Protein AF-A0AAN4YII8-F1 (afdb_monomer_lite)

pLDDT: mean 77.04, std 27.01, range [21.53, 98.56]

Foldseek 3Di:
DDDDDPPVVVVCVVVVVVPPPDDDDDDDDDDDDDDDDDDDDDDDDDDDDDDDPPCVVVVVLVVVVCVVPVVLPDPPDDPDPDVLLVQLLVCLLVLAARPDDDADPVRHDDDDDQLCVLLVPPDDQLCVVFPAVALCLQCVAVQHWDPVLSSLQSSLLSLLVSCLVCVPPDDDPVSSVSLSSSLSVSSNVLSVQDEPPDDLVSTGDDDDDDPVSSLLSNLLVNLLSLLSSLCSCVPSVPHPPCLVVLVVSLVVSLVSVVVPDDDDDPSSLLSVLLSLLSSLLSCSVPVVSNLVSLQSNLVSCVSVVPDDPVSNVSSNSSGRDNCSNRVVSSVVSVVSSVVVPPPDD

Secondary structure (DSSP, 8-state):
-PPPPTTHHHHHHHHHHHTTS--------------------------S----THHHHHHHHHHHHHHHHGGGSS-SS-S---HHHHHHHHHHHHT---SS--B-TTSPBP----HHHHTT--SPPHHHHSSS-GGGGGGTSSSPBPHHHHHHHHHHHHHHHHHHHHTTS---HHHHHHHHHHHHHHHHHHHHS--TTS-HHHHB------HHHHHHHHHHHHHHHHHHHHHIIIIIS--TTTHHHHHHHHHHHHHHHHH--SPPPHHHHHHHHHHHHHHHHHTTT-HHHHHHHHHHHHHHHHHHT--SHHHHHHHHHHSS--HHHHHHHHHHHHHHHHH--S---

Radius of gyration: 21.91 Å; chains: 1; bounding box: 68×63×55 Å

Organism: Aspergillus oryzae (NCBI:txid5062)

Structure (mmCIF, N/CA/C/O backbone):
data_AF-A0AAN4YII8-F1
#
_entry.id   AF-A0AAN4YII8-F1
#
loop_
_atom_site.group_PDB
_atom_site.id
_atom_site.type_symbol
_atom_site.label_atom_id
_atom_site.label_alt_id
_atom_site.label_comp_id
_atom_site.label_asym_id
_atom_site.label_entity_id
_atom_site.label_seq_id
_atom_site.pdbx_PDB_ins_code
_atom_site.Cartn_x
_atom_site.Cartn_y
_atom_site.Cartn_z
_atom_site.occupancy
_atom_site.B_iso_or_equiv
_atom_site.auth_seq_id
_atom_site.auth_comp_id
_atom_site.auth_asym_id
_atom_site.auth_atom_id
_atom_site.pdbx_PDB_model_num
ATOM 1 N N . MET A 1 1 ? -41.926 14.943 -10.756 1.00 35.19 1 MET A N 1
ATOM 2 C CA . MET A 1 1 ? -40.595 15.571 -10.628 1.00 35.19 1 MET A CA 1
ATOM 3 C C . MET A 1 1 ? -39.746 14.608 -9.815 1.00 35.19 1 MET A C 1
ATOM 5 O O . MET A 1 1 ? -39.795 14.657 -8.597 1.00 35.19 1 MET A O 1
ATOM 9 N N . ASN A 1 2 ? -39.103 13.649 -10.487 1.00 30.28 2 ASN A N 1
ATOM 10 C CA . ASN A 1 2 ? -38.237 12.663 -9.838 1.00 30.28 2 ASN A CA 1
ATOM 11 C C . ASN A 1 2 ? -36.825 13.238 -9.760 1.00 30.28 2 ASN A C 1
ATOM 13 O O . ASN A 1 2 ? -36.286 13.675 -10.775 1.00 30.28 2 ASN A O 1
ATOM 17 N N . GLY A 1 3 ? -36.276 13.275 -8.547 1.00 32.31 3 GLY A N 1
ATOM 18 C CA . GLY A 1 3 ? -34.890 13.636 -8.290 1.00 32.31 3 GLY A CA 1
ATOM 19 C C . GLY A 1 3 ? -33.983 12.445 -8.571 1.00 32.31 3 GLY A C 1
ATOM 20 O O . GLY A 1 3 ? -34.155 11.389 -7.967 1.00 32.31 3 GLY A O 1
ATOM 21 N N . ASN A 1 4 ? -33.030 12.635 -9.480 1.00 32.56 4 ASN A N 1
ATOM 22 C CA . ASN A 1 4 ? -31.910 11.722 -9.662 1.00 32.56 4 ASN A CA 1
ATOM 23 C C . ASN A 1 4 ? -30.895 11.953 -8.538 1.00 32.56 4 ASN A C 1
ATOM 25 O O . ASN A 1 4 ? -30.533 13.091 -8.231 1.00 32.56 4 ASN A O 1
ATOM 29 N N . ASN A 1 5 ? -30.470 10.856 -7.919 1.00 36.25 5 ASN A N 1
ATOM 30 C CA . ASN A 1 5 ? -29.489 10.815 -6.849 1.00 36.25 5 ASN A CA 1
ATOM 31 C C . ASN A 1 5 ? -28.084 10.729 -7.487 1.00 36.25 5 ASN A C 1
ATOM 33 O O . ASN A 1 5 ? -27.830 9.785 -8.229 1.00 36.25 5 ASN A O 1
ATOM 37 N N . PRO A 1 6 ? -27.148 11.661 -7.226 1.00 38.16 6 PRO A N 1
ATOM 38 C CA . PRO A 1 6 ? -25.834 11.705 -7.890 1.00 38.16 6 PRO A CA 1
ATOM 39 C C . PRO A 1 6 ? -24.864 10.573 -7.482 1.00 38.16 6 PRO A C 1
ATOM 41 O O . PRO A 1 6 ? -23.683 10.619 -7.823 1.00 38.16 6 PRO A O 1
ATOM 44 N N . HIS A 1 7 ? -25.339 9.578 -6.727 1.00 38.44 7 HIS A N 1
ATOM 45 C CA . HIS A 1 7 ? -24.580 8.388 -6.341 1.00 38.44 7 HIS A CA 1
ATOM 46 C C . HIS A 1 7 ? -24.650 7.256 -7.380 1.00 38.44 7 HIS A C 1
ATOM 48 O O . HIS A 1 7 ? -23.711 6.464 -7.442 1.00 38.44 7 HIS A O 1
ATOM 54 N N . ASP A 1 8 ? -25.689 7.215 -8.220 1.00 34.44 8 ASP A N 1
ATOM 55 C CA . ASP A 1 8 ? -25.885 6.124 -9.186 1.00 34.44 8 ASP A CA 1
ATOM 56 C C . ASP A 1 8 ? -25.049 6.322 -10.469 1.00 34.44 8 ASP A C 1
ATOM 58 O O . ASP A 1 8 ? -24.499 5.364 -11.011 1.00 34.44 8 ASP A O 1
ATOM 62 N N . ASP A 1 9 ? -24.798 7.575 -10.870 1.00 35.19 9 ASP A N 1
ATOM 63 C CA . ASP A 1 9 ? -24.050 7.900 -12.098 1.00 35.19 9 ASP A CA 1
ATOM 64 C C . ASP A 1 9 ? -22.556 7.495 -12.046 1.00 35.19 9 ASP A C 1
ATOM 66 O O . ASP A 1 9 ? -21.932 7.271 -13.081 1.00 35.19 9 ASP A O 1
ATOM 70 N N . ILE A 1 10 ? -21.953 7.373 -10.853 1.00 39.72 10 ILE A N 1
ATOM 71 C CA . ILE A 1 10 ? -20.532 6.981 -10.701 1.00 39.72 10 ILE A CA 1
ATOM 72 C C . ILE A 1 10 ? -20.362 5.456 -10.773 1.00 39.72 10 ILE A C 1
ATOM 74 O O . ILE A 1 10 ? -19.338 4.968 -11.257 1.00 39.72 10 ILE A O 1
ATOM 78 N N . ILE A 1 11 ? -21.354 4.698 -10.297 1.00 35.81 11 ILE A N 1
ATOM 79 C CA . ILE A 1 11 ? -21.331 3.232 -10.337 1.00 35.81 11 ILE A CA 1
ATOM 80 C C . ILE A 1 11 ? -21.560 2.750 -11.776 1.00 35.81 11 ILE A C 1
ATOM 82 O O . ILE A 1 11 ? -20.854 1.848 -12.235 1.00 35.81 11 ILE A O 1
ATOM 86 N N . ASP A 1 12 ? -22.447 3.408 -12.526 1.00 32.66 12 ASP A N 1
ATOM 87 C CA . ASP A 1 12 ? -22.745 3.039 -13.912 1.00 32.66 12 ASP A CA 1
ATOM 88 C C . ASP A 1 12 ? -21.572 3.297 -14.876 1.00 32.66 12 ASP A C 1
ATOM 90 O O . ASP A 1 12 ? -21.288 2.449 -15.727 1.00 32.66 12 ASP A O 1
ATOM 94 N N . ASP A 1 13 ? -20.797 4.371 -14.694 1.00 32.69 13 ASP A N 1
ATOM 95 C CA . ASP A 1 13 ? -19.596 4.629 -15.510 1.00 32.69 13 ASP A CA 1
ATOM 96 C C . ASP A 1 13 ? -18.474 3.595 -15.267 1.00 32.69 13 ASP A C 1
ATOM 98 O O . ASP A 1 13 ? -17.727 3.232 -16.185 1.00 32.69 13 ASP A O 1
ATOM 102 N N . ILE A 1 14 ? -18.371 3.051 -14.047 1.00 34.09 14 ILE A N 1
ATOM 103 C CA . ILE A 1 14 ? -17.404 1.993 -13.710 1.00 34.09 14 ILE A CA 1
ATOM 104 C C . ILE A 1 14 ? -17.876 0.633 -14.261 1.00 34.09 14 ILE A C 1
ATOM 106 O O . ILE A 1 14 ? -17.072 -0.114 -14.836 1.00 34.09 14 ILE A O 1
ATOM 110 N N . LEU A 1 15 ? -19.175 0.325 -14.175 1.00 31.73 15 LEU A N 1
ATOM 111 C CA . LEU A 1 15 ? -19.756 -0.938 -14.650 1.00 31.73 15 LEU A CA 1
ATOM 112 C C . LEU A 1 15 ? -19.835 -1.033 -16.185 1.00 31.73 15 LEU A C 1
ATOM 114 O O . LEU A 1 15 ? -19.578 -2.103 -16.749 1.00 31.73 15 LEU A O 1
ATOM 118 N N . LEU A 1 16 ? -20.093 0.075 -16.888 1.00 30.09 16 LEU A N 1
ATOM 119 C CA . LEU A 1 16 ? -20.157 0.111 -18.357 1.00 30.09 16 LEU A CA 1
ATOM 120 C C . LEU A 1 16 ? -18.797 -0.137 -19.030 1.00 30.09 16 LEU A C 1
ATOM 122 O O . LEU A 1 16 ? -18.746 -0.642 -20.153 1.00 30.09 16 LEU A O 1
ATOM 126 N N . SER A 1 17 ? -17.687 0.131 -18.337 1.00 31.05 17 SER A N 1
ATOM 127 C CA . SER A 1 17 ? -16.339 -0.192 -18.829 1.00 31.05 17 SER A CA 1
ATOM 128 C C . SER A 1 17 ? -15.998 -1.693 -18.747 1.00 31.05 17 SER A C 1
ATOM 130 O O . SER A 1 17 ? -15.167 -2.188 -19.516 1.00 31.05 17 SER A O 1
ATOM 132 N N . SER A 1 18 ? -16.681 -2.437 -17.868 1.00 29.05 18 SER A N 1
ATOM 133 C CA . SER A 1 18 ? -16.381 -3.842 -17.549 1.00 29.05 18 SER A CA 1
ATOM 134 C C . SER A 1 18 ? -17.144 -4.854 -18.416 1.00 29.05 18 SER A C 1
ATOM 136 O O . SER A 1 18 ? -16.697 -5.987 -18.593 1.00 29.05 18 SER A O 1
ATOM 138 N N . SER A 1 19 ? -18.263 -4.461 -19.030 1.00 25.84 19 SER A N 1
ATOM 139 C CA . SER A 1 19 ? -19.155 -5.365 -19.779 1.00 25.84 19 SER A CA 1
ATOM 140 C C . SER A 1 19 ? -18.665 -5.760 -21.184 1.00 25.84 19 SER A C 1
ATOM 142 O O . SER A 1 19 ? -19.270 -6.612 -21.833 1.00 25.84 19 SER A O 1
ATOM 144 N N . ARG A 1 20 ? -17.542 -5.206 -21.665 1.00 26.52 20 ARG A N 1
ATOM 145 C CA . ARG A 1 20 ? -17.032 -5.435 -23.035 1.00 26.52 20 ARG A CA 1
ATOM 146 C C . ARG A 1 20 ? -16.117 -6.653 -23.225 1.00 26.52 20 ARG A C 1
ATOM 148 O O . ARG A 1 20 ? -15.667 -6.876 -24.345 1.00 26.52 20 ARG A O 1
ATOM 155 N N . TRP A 1 21 ? -15.840 -7.435 -22.178 1.00 27.48 21 TRP A N 1
ATOM 156 C CA . TRP A 1 21 ? -14.759 -8.440 -22.196 1.00 27.48 21 TRP A CA 1
ATOM 157 C C . TRP A 1 21 ? -15.180 -9.904 -22.027 1.00 27.48 21 TRP A C 1
ATOM 159 O O . TRP A 1 21 ? -14.315 -10.776 -22.015 1.00 27.48 21 TRP A O 1
ATOM 169 N N . ASN A 1 22 ? -16.477 -10.213 -21.967 1.00 24.81 22 ASN A N 1
ATOM 170 C CA . ASN A 1 22 ? -16.935 -11.592 -21.795 1.00 24.81 22 ASN A CA 1
ATOM 171 C C . ASN A 1 22 ? -17.522 -12.159 -23.082 1.00 24.81 22 ASN A C 1
ATOM 173 O O . ASN A 1 22 ? -18.726 -12.108 -23.320 1.00 24.81 22 ASN A O 1
ATOM 177 N N . SER A 1 23 ? -16.663 -12.763 -23.898 1.00 21.89 23 SER A N 1
ATOM 178 C CA . SER A 1 23 ? -17.076 -13.859 -24.769 1.00 21.89 23 SER A CA 1
ATOM 179 C C . SER A 1 23 ? -15.911 -14.800 -25.051 1.00 21.89 23 SER A C 1
ATOM 181 O O . SER A 1 23 ? -14.825 -14.383 -25.452 1.00 21.89 23 SER A O 1
ATOM 183 N N . THR A 1 24 ? -16.241 -16.087 -24.956 1.00 22.66 24 THR A N 1
ATOM 184 C CA . THR A 1 24 ? -15.592 -17.285 -25.513 1.00 22.66 24 THR A CA 1
ATOM 185 C C . THR A 1 24 ? -14.624 -18.116 -24.654 1.00 22.66 24 THR A C 1
ATOM 187 O O . THR A 1 24 ? -13.494 -17.736 -24.374 1.00 22.66 24 THR A O 1
ATOM 190 N N . ALA A 1 25 ? -15.098 -19.354 -24.456 1.00 23.41 25 ALA A N 1
ATOM 191 C CA . ALA A 1 25 ? -14.395 -20.638 -24.510 1.00 23.41 25 ALA A CA 1
ATOM 192 C C . ALA A 1 25 ? -13.851 -21.242 -23.205 1.00 23.41 25 ALA A C 1
ATOM 194 O O . ALA A 1 25 ? -12.726 -21.010 -22.773 1.00 23.41 25 ALA A O 1
ATOM 195 N N . ALA A 1 26 ? -14.673 -22.152 -22.679 1.00 22.20 26 ALA A N 1
ATOM 196 C CA . ALA A 1 26 ? -14.289 -23.286 -21.858 1.00 22.20 26 ALA A CA 1
ATOM 197 C C . ALA A 1 26 ? -13.528 -24.336 -22.686 1.00 22.20 26 ALA A C 1
ATOM 199 O O . ALA A 1 26 ? -13.983 -24.683 -23.773 1.00 22.20 26 ALA A O 1
ATOM 200 N N . VAL A 1 27 ? -12.448 -24.897 -22.132 1.00 22.84 27 VAL A N 1
ATOM 201 C CA . VAL A 1 27 ? -11.976 -26.262 -22.427 1.00 22.84 27 VAL A CA 1
ATOM 202 C C . VAL A 1 27 ? -11.352 -26.842 -21.155 1.00 22.84 27 VAL A C 1
ATOM 204 O O . VAL A 1 27 ? -10.446 -26.264 -20.560 1.00 22.84 27 VAL A O 1
ATOM 207 N N . SER A 1 28 ? -11.877 -27.987 -20.743 1.00 22.66 28 SER A N 1
ATOM 208 C CA . SER A 1 28 ? -11.446 -28.859 -19.654 1.00 22.66 28 SER A CA 1
ATOM 209 C C . SER A 1 28 ? -10.313 -29.787 -20.103 1.00 22.66 28 SER A C 1
ATOM 211 O O . SER A 1 28 ? -10.369 -30.299 -21.215 1.00 22.66 28 SER A O 1
ATOM 213 N N . PHE A 1 29 ? -9.334 -30.081 -19.235 1.00 21.53 29 PHE A N 1
ATOM 214 C CA . PHE A 1 29 ? -8.513 -31.293 -19.362 1.00 21.53 29 PHE A CA 1
ATOM 215 C C . PHE A 1 29 ? -8.034 -31.827 -18.005 1.00 21.53 29 PHE A C 1
ATOM 217 O O . PHE A 1 29 ? -7.698 -31.076 -17.093 1.00 21.53 29 PHE A O 1
ATOM 224 N N . ASN A 1 30 ? -8.079 -33.156 -17.914 1.00 22.27 30 ASN A N 1
ATOM 225 C CA . ASN A 1 30 ? -7.980 -33.988 -16.722 1.00 22.27 30 ASN A CA 1
ATOM 226 C C . ASN A 1 30 ? -6.554 -34.204 -16.192 1.00 22.27 30 ASN A C 1
ATOM 228 O O . ASN A 1 30 ? -5.570 -34.176 -16.927 1.00 22.27 30 ASN A O 1
ATOM 232 N N . LEU A 1 31 ? -6.527 -34.511 -14.894 1.00 23.17 31 LEU A N 1
ATOM 233 C CA . LEU A 1 31 ? -5.422 -34.987 -14.064 1.00 23.17 31 LEU A CA 1
ATOM 234 C C . LEU A 1 31 ? -4.721 -36.250 -14.594 1.00 23.17 31 LEU A C 1
ATOM 236 O O . LEU A 1 31 ? -5.375 -37.194 -15.031 1.00 23.17 31 LEU A O 1
ATOM 240 N N . SER A 1 32 ? -3.414 -36.347 -14.330 1.00 24.61 32 SER A N 1
ATOM 241 C CA . SER A 1 32 ? -2.788 -37.625 -13.972 1.00 24.61 32 SER A CA 1
ATOM 242 C C . SER A 1 32 ? -1.639 -37.432 -12.979 1.00 24.61 32 SER A C 1
ATOM 244 O O . SER A 1 32 ? -0.783 -36.564 -13.131 1.00 24.61 32 SER A O 1
ATOM 246 N N . THR A 1 33 ? -1.683 -38.268 -11.952 1.00 26.56 33 THR A N 1
ATOM 247 C CA . THR A 1 33 ? -0.902 -38.350 -10.715 1.00 26.56 33 THR A CA 1
ATOM 248 C C . THR A 1 33 ? 0.489 -38.969 -10.880 1.00 26.56 33 THR A C 1
ATOM 250 O O . THR A 1 33 ? 0.655 -39.891 -11.672 1.00 26.56 33 THR A O 1
ATOM 253 N N . GLY A 1 34 ? 1.445 -38.578 -10.026 1.00 23.95 34 GLY A N 1
ATOM 254 C CA . GLY A 1 34 ? 2.688 -39.333 -9.811 1.00 23.95 34 GLY A CA 1
ATOM 255 C C . GLY A 1 34 ? 3.629 -38.712 -8.767 1.00 23.95 34 GLY A C 1
ATOM 256 O O . GLY A 1 34 ? 4.314 -37.735 -9.041 1.00 23.95 34 GLY A O 1
ATOM 257 N N . ARG A 1 35 ? 3.678 -39.302 -7.570 1.00 24.34 35 ARG A N 1
ATOM 258 C CA . ARG A 1 35 ? 4.679 -39.145 -6.486 1.00 24.34 35 ARG A CA 1
ATOM 259 C C . ARG A 1 35 ? 4.964 -40.571 -5.962 1.00 24.34 35 ARG A C 1
ATOM 261 O O . ARG A 1 35 ? 4.132 -41.440 -6.225 1.00 24.34 35 ARG A O 1
ATOM 268 N N . PRO A 1 36 ? 5.941 -40.815 -5.065 1.00 40.56 36 PRO A N 1
ATOM 269 C CA . PRO A 1 36 ? 7.204 -40.115 -4.768 1.00 40.56 36 PRO A CA 1
ATOM 270 C C . PRO A 1 36 ? 8.381 -41.109 -4.542 1.00 40.56 36 PRO A C 1
ATOM 272 O O . PRO A 1 36 ? 8.183 -42.320 -4.549 1.00 40.56 36 PRO A O 1
ATOM 275 N N . SER A 1 37 ? 9.581 -40.622 -4.196 1.00 25.48 37 SER A N 1
ATOM 276 C CA . SER A 1 37 ? 10.493 -41.383 -3.316 1.00 25.48 37 SER A CA 1
ATOM 277 C C . SER A 1 37 ? 11.503 -40.493 -2.578 1.00 25.48 37 SER A C 1
ATOM 279 O O . SER A 1 37 ? 12.154 -39.638 -3.174 1.00 25.48 37 SER A O 1
ATOM 281 N N . ASN A 1 38 ? 11.588 -40.735 -1.266 1.00 24.00 38 ASN A N 1
ATOM 282 C CA . ASN A 1 38 ? 12.468 -40.154 -0.247 1.00 24.00 38 ASN A CA 1
ATOM 283 C C . ASN A 1 38 ? 13.938 -40.574 -0.396 1.00 24.00 38 ASN A C 1
ATOM 285 O O . ASN A 1 38 ? 14.180 -41.702 -0.802 1.00 24.00 38 ASN A O 1
ATOM 289 N N . THR A 1 39 ? 14.862 -39.768 0.145 1.00 27.19 39 THR A N 1
ATOM 290 C CA . THR A 1 39 ? 15.903 -40.242 1.088 1.00 27.19 39 THR A CA 1
ATOM 291 C C . THR A 1 39 ? 16.494 -39.082 1.897 1.00 27.19 39 THR A C 1
ATOM 293 O O . THR A 1 39 ? 16.795 -38.019 1.362 1.00 27.19 39 THR A O 1
ATOM 296 N N . SER A 1 40 ? 16.645 -39.333 3.195 1.00 23.00 40 SER A N 1
ATOM 297 C CA . SER A 1 40 ? 17.168 -38.491 4.275 1.00 23.00 40 SER A CA 1
ATOM 298 C C . SER A 1 40 ? 18.675 -38.669 4.497 1.00 23.00 40 SER A C 1
ATOM 300 O O . SER A 1 40 ? 19.164 -39.790 4.386 1.00 23.00 40 SER A O 1
ATOM 302 N N . PHE A 1 41 ? 19.361 -37.621 4.965 1.00 24.45 41 PHE A N 1
ATOM 303 C CA . PHE A 1 41 ? 20.622 -37.724 5.713 1.00 24.45 41 PHE A CA 1
ATOM 304 C C . PHE A 1 41 ? 20.640 -36.708 6.877 1.00 24.45 41 PHE A C 1
ATOM 306 O O . PHE A 1 41 ? 20.447 -35.513 6.667 1.00 24.45 41 PHE A O 1
ATOM 313 N N . HIS A 1 42 ? 20.849 -37.224 8.093 1.00 25.45 42 HIS A N 1
ATOM 314 C CA . HIS A 1 42 ? 21.293 -36.549 9.331 1.00 25.45 42 HIS A CA 1
ATOM 315 C C . HIS A 1 42 ? 22.840 -36.361 9.260 1.00 25.45 42 HIS A C 1
ATOM 317 O O . HIS A 1 42 ? 23.468 -37.096 8.504 1.00 25.45 42 HIS A O 1
ATOM 323 N N . ASN A 1 43 ? 23.576 -35.476 9.955 1.00 24.34 43 ASN A N 1
ATOM 324 C CA . ASN A 1 43 ? 23.425 -34.848 11.274 1.00 24.34 43 ASN A CA 1
ATOM 325 C C . ASN A 1 43 ? 24.442 -33.680 11.474 1.00 24.34 43 ASN A C 1
ATOM 327 O O . ASN A 1 43 ? 25.445 -33.610 10.772 1.00 24.34 43 ASN A O 1
ATOM 331 N N . GLU A 1 44 ? 24.192 -32.872 12.517 1.00 22.91 44 GLU A N 1
ATOM 332 C CA . GLU A 1 44 ? 25.149 -32.166 13.408 1.00 22.91 44 GLU A CA 1
ATOM 333 C C . GLU A 1 44 ? 25.981 -30.944 12.947 1.00 22.91 44 GLU A C 1
ATOM 335 O O . GLU A 1 44 ? 27.085 -31.061 12.427 1.00 22.91 44 GLU A O 1
ATOM 340 N N . ALA A 1 45 ? 25.517 -29.753 13.358 1.00 23.12 45 ALA A N 1
ATOM 341 C CA . ALA A 1 45 ? 26.322 -28.771 14.104 1.00 23.12 45 ALA A CA 1
ATOM 342 C C . ALA A 1 45 ? 25.382 -27.784 14.829 1.00 23.12 45 ALA A C 1
ATOM 344 O O . ALA A 1 45 ? 24.691 -26.987 14.193 1.00 23.12 45 ALA A O 1
ATOM 345 N N . ALA A 1 46 ? 25.335 -27.856 16.160 1.00 23.70 46 ALA A N 1
ATOM 346 C CA . ALA A 1 46 ? 24.558 -26.968 17.019 1.00 23.70 46 ALA A CA 1
ATOM 347 C C . ALA A 1 46 ? 25.474 -26.093 17.889 1.00 23.70 46 ALA A C 1
ATOM 349 O O . ALA A 1 46 ? 26.584 -26.490 18.229 1.00 23.70 46 ALA A O 1
ATOM 350 N N . CYS A 1 47 ? 24.903 -24.962 18.312 1.00 21.59 47 CYS A N 1
ATOM 351 C CA . CYS A 1 47 ? 25.307 -24.095 19.422 1.00 21.59 47 CYS A CA 1
ATOM 352 C C . CYS A 1 47 ? 26.486 -23.139 19.194 1.00 21.59 47 CYS A C 1
ATOM 354 O O . CYS A 1 47 ? 27.638 -23.510 19.371 1.00 21.59 47 CYS A O 1
ATOM 356 N N . LEU A 1 48 ? 26.155 -21.863 18.939 1.00 22.27 48 LEU A N 1
ATOM 357 C CA . LEU A 1 48 ? 26.490 -20.717 19.806 1.00 22.27 48 LEU A CA 1
ATOM 358 C C . LEU A 1 48 ? 25.685 -19.456 19.367 1.00 22.27 48 LEU A C 1
ATOM 360 O O . LEU A 1 48 ? 25.829 -19.003 18.237 1.00 22.27 48 LEU A O 1
ATOM 364 N N . LEU A 1 49 ? 24.886 -18.895 20.300 1.00 25.98 49 LEU A N 1
ATOM 365 C CA . LEU A 1 49 ? 24.315 -17.518 20.364 1.00 25.98 49 LEU A CA 1
ATOM 366 C C . LEU A 1 49 ? 23.137 -17.186 19.399 1.00 25.98 49 LEU A C 1
ATOM 368 O O . LEU A 1 49 ? 23.355 -16.771 18.270 1.00 25.98 49 LEU A O 1
ATOM 372 N N . SER A 1 50 ? 21.844 -17.420 19.687 1.00 24.81 50 SER A N 1
ATOM 373 C CA . SER A 1 50 ? 20.938 -16.960 20.772 1.00 24.81 50 SER A CA 1
ATOM 374 C C . SER A 1 50 ? 20.637 -15.447 20.815 1.00 24.81 50 SER A C 1
ATOM 376 O O . SER A 1 50 ? 21.213 -14.741 21.637 1.00 24.81 50 SER A O 1
ATOM 378 N N . ASN A 1 51 ? 19.715 -14.976 19.952 1.00 25.17 51 ASN A N 1
ATOM 379 C CA . ASN A 1 51 ? 18.567 -14.076 20.251 1.00 25.17 51 ASN A CA 1
ATOM 380 C C . ASN A 1 51 ? 18.074 -13.317 18.994 1.00 25.17 51 ASN A C 1
ATOM 382 O O . ASN A 1 51 ? 18.424 -12.159 18.781 1.00 25.17 51 ASN A O 1
ATOM 386 N N . SER A 1 52 ? 17.254 -13.970 18.157 1.00 28.12 52 SER A N 1
ATOM 387 C CA . SER A 1 52 ? 16.257 -13.358 17.240 1.00 28.12 52 SER A CA 1
ATOM 388 C C . SER A 1 52 ? 15.647 -14.446 16.352 1.00 28.12 52 SER A C 1
ATOM 390 O O . SER A 1 52 ? 16.088 -14.690 15.231 1.00 28.12 52 SER A O 1
ATOM 392 N N . THR A 1 53 ? 14.642 -15.151 16.861 1.00 30.77 53 THR A N 1
ATOM 393 C CA . THR A 1 53 ? 14.006 -16.285 16.166 1.00 30.77 53 THR A CA 1
ATOM 394 C C . THR A 1 53 ? 13.013 -15.867 15.077 1.00 30.77 53 THR A C 1
ATOM 396 O O . THR A 1 53 ? 12.707 -16.680 14.212 1.00 30.77 53 THR A O 1
ATOM 399 N N . ALA A 1 54 ? 12.594 -14.598 15.020 1.00 33.22 54 ALA A N 1
ATOM 400 C CA . ALA A 1 54 ? 11.688 -14.107 13.975 1.00 33.22 54 ALA A CA 1
ATOM 401 C C . ALA A 1 54 ? 12.361 -13.926 12.595 1.00 33.22 54 ALA A C 1
ATOM 403 O O . ALA A 1 54 ? 11.685 -13.951 11.571 1.00 33.22 54 ALA A O 1
ATOM 404 N N . TRP A 1 55 ? 13.695 -13.803 12.536 1.00 38.53 55 TRP A N 1
ATOM 405 C CA . TRP A 1 55 ? 14.418 -13.570 11.276 1.00 38.53 55 TRP A CA 1
ATOM 406 C C . TRP A 1 55 ? 15.187 -14.769 10.730 1.00 38.53 55 TRP A C 1
ATOM 408 O O . TRP A 1 55 ? 15.661 -14.697 9.602 1.00 38.53 55 TRP A O 1
ATOM 418 N N . LEU A 1 56 ? 15.279 -15.894 11.443 1.00 33.34 56 LEU A N 1
ATOM 419 C CA . LEU A 1 56 ? 15.777 -17.127 10.817 1.00 33.34 56 LEU A CA 1
ATOM 420 C C . LEU A 1 56 ? 14.750 -17.698 9.817 1.00 33.34 56 LEU A C 1
ATOM 422 O O . LEU A 1 56 ? 15.159 -18.182 8.763 1.00 33.34 56 LEU A O 1
ATOM 426 N N . GLY A 1 57 ? 13.445 -17.521 10.070 1.00 32.97 57 GLY A N 1
ATOM 427 C CA . GLY A 1 57 ? 12.366 -17.821 9.113 1.00 32.97 57 GLY A CA 1
ATOM 428 C C . GLY A 1 57 ? 12.392 -16.900 7.888 1.00 32.97 57 GLY A C 1
ATOM 429 O O . GLY A 1 57 ? 12.553 -17.364 6.760 1.00 32.97 57 GLY A O 1
ATOM 430 N N . LEU A 1 58 ? 12.432 -15.579 8.106 1.00 37.53 58 LEU A N 1
ATOM 431 C CA . LEU A 1 58 ? 12.556 -14.590 7.026 1.00 37.53 58 LEU A CA 1
ATOM 432 C C . LEU A 1 58 ? 13.900 -14.651 6.280 1.00 37.53 58 LEU A C 1
ATOM 434 O O . LEU A 1 58 ? 13.944 -14.300 5.106 1.00 37.53 58 LEU A O 1
ATOM 438 N N . SER A 1 59 ? 14.991 -15.114 6.900 1.00 35.19 59 SER A N 1
ATOM 439 C CA . SER A 1 59 ? 16.292 -15.312 6.237 1.00 35.19 59 SER A CA 1
ATOM 440 C C . SER A 1 59 ? 16.309 -16.574 5.369 1.00 35.19 59 SER A C 1
ATOM 442 O O . SER A 1 59 ? 16.857 -16.540 4.270 1.00 35.19 59 SER A O 1
ATOM 444 N N . ALA A 1 60 ? 15.652 -17.664 5.783 1.00 33.38 60 ALA A N 1
ATOM 445 C CA . ALA A 1 60 ? 15.476 -18.857 4.949 1.00 33.38 60 ALA A CA 1
ATOM 446 C C . ALA A 1 60 ? 14.493 -18.605 3.791 1.00 33.38 60 ALA A C 1
ATOM 448 O O . ALA A 1 60 ? 14.776 -18.978 2.647 1.00 33.38 60 ALA A O 1
ATOM 449 N N . CYS A 1 61 ? 13.398 -17.886 4.064 1.00 36.44 61 CYS A N 1
ATOM 450 C CA . CYS A 1 61 ? 12.453 -17.435 3.051 1.00 36.44 61 CYS A CA 1
ATOM 451 C C . CYS A 1 61 ? 13.144 -16.469 2.085 1.00 36.44 61 CYS A C 1
ATOM 453 O O . CYS A 1 61 ? 13.137 -16.728 0.886 1.00 36.44 61 CYS A O 1
ATOM 455 N N . MET A 1 62 ? 13.910 -15.484 2.582 1.00 34.72 62 MET A N 1
ATOM 456 C CA . MET A 1 62 ? 14.806 -14.669 1.759 1.00 34.72 62 MET A CA 1
ATOM 457 C C . MET A 1 62 ? 15.887 -15.486 1.059 1.00 34.72 62 MET A C 1
ATOM 459 O O . MET A 1 62 ? 16.277 -15.065 -0.008 1.00 34.72 62 MET A O 1
ATOM 463 N N . LEU A 1 63 ? 16.397 -16.620 1.541 1.00 34.88 63 LEU A N 1
ATOM 464 C CA . LEU A 1 63 ? 17.387 -17.407 0.787 1.00 34.88 63 LEU A CA 1
ATOM 465 C C . LEU A 1 63 ? 16.751 -18.123 -0.416 1.00 34.88 63 LEU A C 1
ATOM 467 O O . LEU A 1 63 ? 17.361 -18.180 -1.490 1.00 34.88 63 LEU A O 1
ATOM 471 N N . HIS A 1 64 ? 15.514 -18.606 -0.276 1.00 35.31 64 HIS A N 1
ATOM 472 C CA . HIS A 1 64 ? 14.758 -19.173 -1.394 1.00 35.31 64 HIS A CA 1
ATOM 473 C C . HIS A 1 64 ? 14.236 -18.075 -2.343 1.00 35.31 64 HIS A C 1
ATOM 475 O O . HIS A 1 64 ? 14.316 -18.234 -3.566 1.00 35.31 64 HIS A O 1
ATOM 481 N N . PHE A 1 65 ? 13.841 -16.919 -1.793 1.00 39.00 65 PHE A N 1
ATOM 482 C CA . PHE A 1 65 ? 13.512 -15.687 -2.519 1.00 39.00 65 PHE A CA 1
ATOM 483 C C . PHE A 1 65 ? 14.731 -15.119 -3.244 1.00 39.00 65 PHE A C 1
ATOM 485 O O . PHE A 1 65 ? 14.637 -14.764 -4.411 1.00 39.00 65 PHE A O 1
ATOM 492 N N . ARG A 1 66 ? 15.909 -15.102 -2.612 1.00 38.78 66 ARG A N 1
ATOM 493 C CA . ARG A 1 66 ? 17.190 -14.672 -3.188 1.00 38.78 66 ARG A CA 1
ATOM 494 C C . ARG A 1 66 ? 17.527 -15.551 -4.382 1.00 38.78 66 ARG A C 1
ATOM 496 O O . ARG A 1 66 ? 17.903 -15.013 -5.409 1.00 38.78 66 ARG A O 1
ATOM 503 N N . ARG A 1 67 ? 17.302 -16.867 -4.333 1.00 35.47 67 ARG A N 1
ATOM 504 C CA . ARG A 1 67 ? 17.523 -17.730 -5.509 1.00 35.47 67 ARG A CA 1
ATOM 505 C C . ARG A 1 67 ? 16.621 -17.398 -6.708 1.00 35.47 67 ARG A C 1
ATOM 507 O O . ARG A 1 67 ? 17.078 -17.562 -7.833 1.00 35.47 67 ARG A O 1
ATOM 514 N N . CYS A 1 68 ? 15.412 -16.870 -6.495 1.00 36.31 68 CYS A N 1
ATOM 515 C CA . CYS A 1 68 ? 14.524 -16.431 -7.585 1.00 36.31 68 CYS A CA 1
ATOM 516 C C . CYS A 1 68 ? 14.664 -14.934 -7.947 1.00 36.31 68 CYS A C 1
ATOM 518 O O . CYS A 1 68 ? 14.339 -14.546 -9.065 1.00 36.31 68 CYS A O 1
ATOM 520 N N . PHE A 1 69 ? 15.155 -14.084 -7.034 1.00 40.50 69 PHE A N 1
ATOM 521 C CA . PHE A 1 69 ? 15.150 -12.618 -7.172 1.00 40.50 69 PHE A CA 1
ATOM 522 C C . PHE A 1 69 ? 16.541 -11.958 -7.243 1.00 40.50 69 PHE A C 1
ATOM 524 O O . PHE A 1 69 ? 16.629 -10.836 -7.740 1.00 40.50 69 PHE A O 1
ATOM 531 N N . PHE A 1 70 ? 17.642 -12.608 -6.829 1.00 37.94 70 PHE A N 1
ATOM 532 C CA . PHE A 1 70 ? 18.996 -12.026 -6.971 1.00 37.94 70 PHE A CA 1
ATOM 533 C C . PHE A 1 70 ? 19.445 -11.880 -8.429 1.00 37.94 70 PHE A C 1
ATOM 535 O O . PHE A 1 70 ? 20.389 -11.141 -8.698 1.00 37.94 70 PHE A O 1
ATOM 542 N N . PHE A 1 71 ? 18.744 -12.499 -9.381 1.00 37.69 71 PHE A N 1
ATOM 543 C CA . PHE A 1 71 ? 18.994 -12.278 -10.805 1.00 37.69 71 PHE A CA 1
ATOM 544 C C . PHE A 1 71 ? 18.637 -10.860 -11.291 1.00 37.69 71 PHE A C 1
ATOM 546 O O . PHE A 1 71 ? 18.960 -10.517 -12.422 1.00 37.69 71 PHE A O 1
ATOM 553 N N . PHE A 1 72 ? 18.022 -10.012 -10.457 1.00 43.94 72 PHE A N 1
ATOM 554 C CA . PHE A 1 72 ? 17.536 -8.690 -10.869 1.00 43.94 72 PHE A CA 1
ATOM 555 C C . PHE A 1 72 ? 18.435 -7.496 -10.546 1.00 43.94 72 PHE A C 1
ATOM 557 O O . PHE A 1 72 ? 18.174 -6.401 -11.043 1.00 43.94 72 PHE A O 1
ATOM 564 N N . PHE A 1 73 ? 19.493 -7.694 -9.757 1.00 37.25 73 PHE A N 1
ATOM 565 C CA . PHE A 1 73 ? 20.493 -6.651 -9.493 1.00 37.25 73 PHE A CA 1
ATOM 566 C C . PHE A 1 73 ? 21.788 -6.825 -10.297 1.00 37.25 73 PHE A C 1
ATOM 568 O O . PHE A 1 73 ? 22.642 -5.943 -10.250 1.00 37.25 73 PHE A O 1
ATOM 575 N N . TYR A 1 74 ? 21.928 -7.906 -11.072 1.00 32.59 74 TYR A N 1
ATOM 576 C CA . TYR A 1 74 ? 23.039 -8.048 -12.010 1.00 32.59 74 TYR A CA 1
ATOM 577 C C . TYR A 1 74 ? 22.634 -7.547 -13.401 1.00 32.59 74 TYR A C 1
ATOM 579 O O . TYR A 1 74 ? 21.608 -7.988 -13.926 1.00 32.59 74 TYR A O 1
ATOM 587 N N . PRO A 1 75 ? 23.413 -6.645 -14.029 1.00 35.34 75 PRO A N 1
ATOM 588 C CA . PRO A 1 75 ? 23.194 -6.292 -15.420 1.00 35.34 75 PRO A CA 1
ATOM 589 C C . PRO A 1 75 ? 23.434 -7.549 -16.257 1.00 35.34 75 PRO A C 1
ATOM 591 O O . PRO A 1 75 ? 24.566 -8.009 -16.406 1.00 35.34 75 PRO A O 1
ATOM 594 N N . VAL A 1 76 ? 22.366 -8.126 -16.805 1.00 37.88 76 VAL A N 1
ATOM 595 C CA . VAL A 1 76 ? 22.492 -9.115 -17.876 1.00 37.88 76 VAL A CA 1
ATOM 596 C C . VAL A 1 76 ? 22.934 -8.344 -19.120 1.00 37.88 76 VAL A C 1
ATOM 598 O O . VAL A 1 76 ? 22.106 -7.859 -19.879 1.00 37.88 76 VAL A O 1
ATOM 601 N N . GLY A 1 77 ? 24.251 -8.176 -19.263 1.00 37.06 77 GLY A N 1
ATOM 602 C CA . GLY A 1 77 ? 24.927 -7.704 -20.472 1.00 37.06 77 GLY A CA 1
ATOM 603 C C . GLY A 1 77 ? 24.631 -6.257 -20.879 1.00 37.06 77 GLY A C 1
ATOM 604 O O . GLY A 1 77 ? 23.753 -6.005 -21.695 1.00 37.06 77 GLY A O 1
ATOM 605 N N . GLY A 1 78 ? 25.437 -5.313 -20.384 1.00 35.19 78 GLY A N 1
ATOM 606 C CA . GLY A 1 78 ? 25.494 -3.943 -20.904 1.00 35.19 78 GLY A CA 1
ATOM 607 C C . GLY A 1 78 ? 25.790 -2.916 -19.818 1.00 35.19 78 GLY A C 1
ATOM 608 O O . GLY A 1 78 ? 24.976 -2.691 -18.928 1.00 35.19 78 GLY A O 1
ATOM 609 N N . ASN A 1 79 ? 26.966 -2.291 -19.884 1.00 32.56 79 ASN A N 1
ATOM 610 C CA . ASN A 1 79 ? 27.397 -1.221 -18.986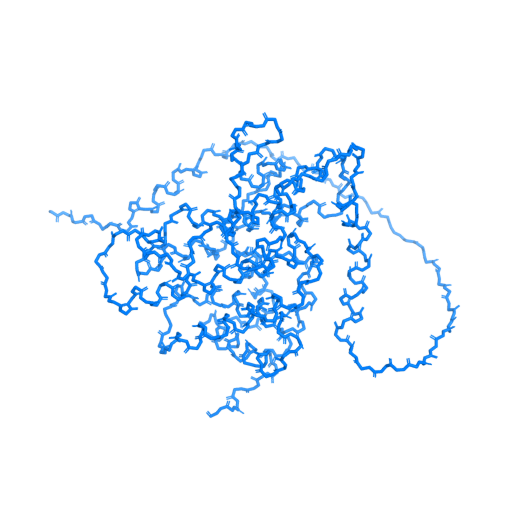 1.00 32.56 79 ASN A CA 1
ATOM 611 C C . ASN A 1 79 ? 26.471 0.000 -19.097 1.00 32.56 79 ASN A C 1
ATOM 613 O O . ASN A 1 79 ? 26.676 0.869 -19.938 1.00 32.56 79 ASN A O 1
ATOM 617 N N . SER A 1 80 ? 25.436 0.070 -18.265 1.00 37.47 80 SER A N 1
ATOM 618 C CA . SER A 1 80 ? 24.761 1.320 -17.893 1.00 37.47 80 SER A CA 1
ATOM 619 C C . SER A 1 80 ? 23.791 1.055 -16.743 1.00 37.47 80 SER A C 1
ATOM 621 O O . SER A 1 80 ? 22.621 0.732 -16.935 1.00 37.47 80 SER A O 1
ATOM 623 N N . CYS A 1 81 ? 24.259 1.233 -15.505 1.00 41.91 81 CYS A N 1
ATOM 624 C CA . CYS A 1 81 ? 23.346 1.558 -14.412 1.00 41.91 81 CYS A CA 1
ATOM 625 C C . CYS A 1 81 ? 22.639 2.864 -14.792 1.00 41.91 81 CYS A C 1
ATOM 627 O O . CYS A 1 81 ? 23.229 3.939 -14.707 1.00 41.91 81 CYS A O 1
ATOM 629 N N . HIS A 1 82 ? 21.403 2.769 -15.284 1.00 53.47 82 HIS A N 1
ATOM 630 C CA . HIS A 1 82 ? 20.655 3.944 -15.708 1.00 53.47 82 HIS A CA 1
ATOM 631 C C . HIS A 1 82 ? 20.486 4.923 -14.530 1.00 53.47 82 HIS A C 1
ATOM 633 O O . HIS A 1 82 ? 20.031 4.503 -13.458 1.00 53.47 82 HIS A O 1
ATOM 639 N N . PRO A 1 83 ? 20.773 6.227 -14.718 1.00 56.09 83 PRO A N 1
ATOM 640 C CA . PRO A 1 83 ? 20.688 7.240 -13.661 1.00 56.09 83 PRO A CA 1
ATOM 641 C C . PRO A 1 83 ? 19.301 7.314 -13.004 1.00 56.09 83 PRO A C 1
ATOM 643 O O . PRO A 1 83 ? 19.192 7.649 -11.829 1.00 56.09 83 PRO A O 1
ATOM 646 N N . ILE A 1 84 ? 18.249 6.904 -13.719 1.00 58.59 84 ILE A N 1
ATOM 647 C CA . ILE A 1 84 ? 16.868 6.845 -13.222 1.00 58.59 84 ILE A CA 1
ATOM 648 C C . ILE A 1 84 ? 16.713 5.822 -12.084 1.00 58.59 84 ILE A C 1
ATOM 650 O O . ILE A 1 84 ? 16.068 6.122 -11.083 1.00 58.59 84 ILE A O 1
ATOM 654 N N . ARG A 1 85 ? 17.330 4.632 -12.184 1.00 61.69 85 ARG A N 1
ATOM 655 C CA . ARG A 1 85 ? 17.230 3.602 -11.131 1.00 61.69 85 ARG A CA 1
ATOM 656 C C . ARG A 1 85 ? 18.015 4.006 -9.884 1.00 61.69 85 ARG A C 1
ATOM 658 O O . ARG A 1 85 ? 17.505 3.863 -8.780 1.00 61.69 85 ARG A O 1
ATOM 665 N N . SER A 1 86 ? 19.208 4.581 -10.055 1.00 69.06 86 SER A N 1
ATOM 666 C CA . SER A 1 86 ? 19.980 5.129 -8.931 1.00 69.06 86 SER A CA 1
ATOM 667 C C . SER A 1 86 ? 19.250 6.299 -8.263 1.00 69.06 86 SER A C 1
ATOM 669 O O . SER A 1 86 ? 19.189 6.363 -7.038 1.00 69.06 86 SER A O 1
ATOM 671 N N . GLY A 1 87 ? 18.657 7.199 -9.054 1.00 77.50 87 GLY A N 1
ATOM 672 C CA . GLY A 1 87 ? 17.868 8.321 -8.547 1.00 77.50 87 GLY A CA 1
ATOM 673 C C . GLY A 1 87 ? 16.618 7.874 -7.791 1.00 77.50 87 GLY A C 1
ATOM 674 O O . GLY A 1 87 ? 16.277 8.478 -6.780 1.00 77.50 87 GLY A O 1
ATOM 675 N N . LEU A 1 88 ? 15.975 6.786 -8.222 1.00 83.62 88 LEU A N 1
ATOM 676 C CA . LEU A 1 88 ? 14.818 6.218 -7.534 1.00 83.62 88 LEU A CA 1
ATOM 677 C C . LEU A 1 88 ? 15.183 5.637 -6.164 1.00 83.62 88 LEU A C 1
ATOM 679 O O . LEU A 1 88 ? 14.486 5.904 -5.193 1.00 83.62 88 LEU A O 1
ATOM 683 N N . VAL A 1 89 ? 16.285 4.886 -6.063 1.00 83.56 89 VAL A N 1
ATOM 684 C CA . VAL A 1 89 ? 16.753 4.353 -4.770 1.00 83.56 89 VAL A CA 1
ATOM 685 C C . VAL A 1 89 ? 17.074 5.487 -3.798 1.00 83.56 89 VAL A C 1
ATOM 687 O O . VAL A 1 89 ? 16.683 5.427 -2.634 1.00 83.56 89 VAL A O 1
ATOM 690 N N . VAL A 1 90 ? 17.742 6.542 -4.278 1.00 85.56 90 VAL A N 1
ATOM 691 C CA . VAL A 1 90 ? 18.016 7.742 -3.475 1.00 85.56 90 VAL A CA 1
ATOM 692 C C . VAL A 1 90 ? 16.715 8.410 -3.038 1.00 85.56 90 VAL A C 1
ATOM 694 O O . VAL A 1 90 ? 16.574 8.718 -1.860 1.00 85.56 90 VAL A O 1
ATOM 697 N N . ALA A 1 91 ? 15.754 8.579 -3.949 1.00 86.12 91 ALA A N 1
ATOM 698 C CA . ALA A 1 91 ? 14.470 9.203 -3.650 1.00 86.12 91 ALA A CA 1
ATOM 699 C C . ALA A 1 91 ? 13.686 8.436 -2.575 1.00 86.12 91 ALA A C 1
ATOM 701 O O . ALA A 1 91 ? 13.212 9.035 -1.615 1.00 86.12 91 ALA A O 1
ATOM 702 N N . VAL A 1 92 ? 13.625 7.104 -2.678 1.00 85.94 92 VAL A N 1
ATOM 703 C CA . VAL A 1 92 ? 12.967 6.257 -1.672 1.00 85.94 92 VAL A CA 1
ATOM 704 C C . VAL A 1 92 ? 13.672 6.365 -0.319 1.00 85.94 92 VAL A C 1
ATOM 706 O O . VAL A 1 92 ? 13.018 6.592 0.695 1.00 85.94 92 VAL A O 1
ATOM 709 N N . ASN A 1 93 ? 15.003 6.255 -0.290 1.00 84.56 93 ASN A N 1
ATOM 710 C CA . ASN A 1 93 ? 15.766 6.324 0.960 1.00 84.56 93 ASN A CA 1
ATOM 711 C C . ASN A 1 93 ? 15.737 7.714 1.611 1.00 84.56 93 ASN A C 1
ATOM 713 O O . ASN A 1 93 ? 15.854 7.816 2.831 1.00 84.56 93 ASN A O 1
ATOM 717 N N . ALA A 1 94 ? 15.577 8.772 0.818 1.00 86.38 94 ALA A N 1
ATOM 718 C CA . ALA A 1 94 ? 15.435 10.142 1.299 1.00 86.38 94 ALA A CA 1
ATOM 719 C C . ALA A 1 94 ? 13.978 10.532 1.614 1.00 86.38 94 ALA A C 1
ATOM 721 O O . ALA A 1 94 ? 13.758 11.634 2.112 1.00 86.38 94 ALA A O 1
ATOM 722 N N . ASP A 1 95 ? 13.002 9.651 1.351 1.00 85.62 95 ASP A N 1
ATOM 723 C CA . ASP A 1 95 ? 11.563 9.954 1.392 1.00 85.62 95 ASP A CA 1
ATOM 724 C C . ASP A 1 95 ? 11.216 11.228 0.599 1.00 85.62 95 ASP A C 1
ATOM 726 O O . ASP A 1 95 ? 10.572 12.149 1.100 1.00 85.62 95 ASP A O 1
ATOM 730 N N . CYS A 1 96 ? 11.710 11.319 -0.638 1.00 88.62 96 CYS A N 1
ATOM 731 C CA . CYS A 1 96 ? 11.491 12.470 -1.507 1.00 88.62 96 CYS A CA 1
ATOM 732 C C . CYS A 1 96 ? 11.006 12.065 -2.905 1.00 88.62 96 CYS A C 1
ATOM 734 O O . CYS A 1 96 ? 11.012 10.895 -3.296 1.00 88.62 96 CYS A O 1
ATOM 736 N N . LYS A 1 97 ? 10.547 13.055 -3.675 1.00 91.12 97 LYS A N 1
ATOM 737 C CA . LYS A 1 97 ? 10.094 12.840 -5.052 1.00 91.12 97 LYS A CA 1
ATOM 738 C C . LYS A 1 97 ? 11.300 12.581 -5.967 1.00 91.12 97 LYS A C 1
ATOM 740 O O . LYS A 1 97 ? 12.321 13.258 -5.826 1.00 91.12 97 LYS A O 1
ATOM 745 N N . PRO A 1 98 ? 11.203 11.659 -6.941 1.00 90.12 98 PRO A N 1
ATOM 746 C CA . PRO A 1 98 ? 12.276 11.444 -7.901 1.00 90.12 98 PRO A CA 1
ATOM 747 C C . PRO A 1 98 ? 12.540 12.721 -8.708 1.00 90.12 98 PRO A C 1
ATOM 749 O O . PRO A 1 98 ? 11.610 13.320 -9.244 1.00 90.12 98 PRO A O 1
ATOM 752 N N . ALA A 1 99 ? 13.811 13.116 -8.826 1.00 85.50 99 ALA A N 1
ATOM 753 C CA . ALA A 1 99 ? 14.203 14.337 -9.538 1.00 85.50 99 ALA A CA 1
ATOM 754 C C . ALA A 1 99 ? 13.929 14.275 -11.051 1.00 85.50 99 ALA A C 1
ATOM 756 O O . ALA A 1 99 ? 13.727 15.304 -11.692 1.00 85.50 99 ALA A O 1
ATOM 757 N N . PHE A 1 100 ? 13.930 13.069 -11.625 1.00 82.00 100 PHE A N 1
ATOM 758 C CA . PHE A 1 100 ? 13.760 12.856 -13.058 1.00 82.00 100 PHE A CA 1
ATOM 759 C C . PHE A 1 100 ? 12.390 12.247 -13.370 1.00 82.00 100 PHE A C 1
ATOM 761 O O . PHE A 1 100 ? 11.944 11.344 -12.650 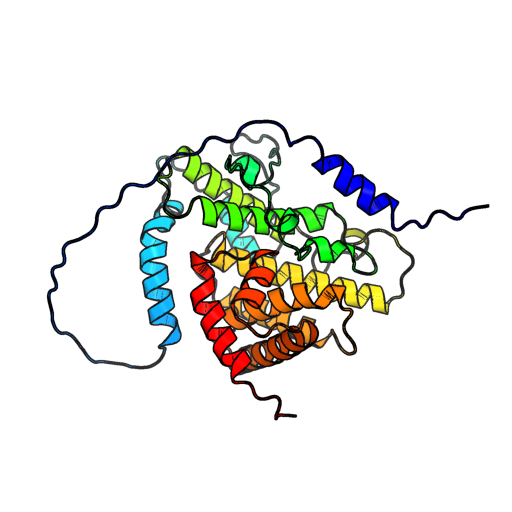1.00 82.00 100 PHE A O 1
ATOM 768 N N . PRO A 1 101 ? 1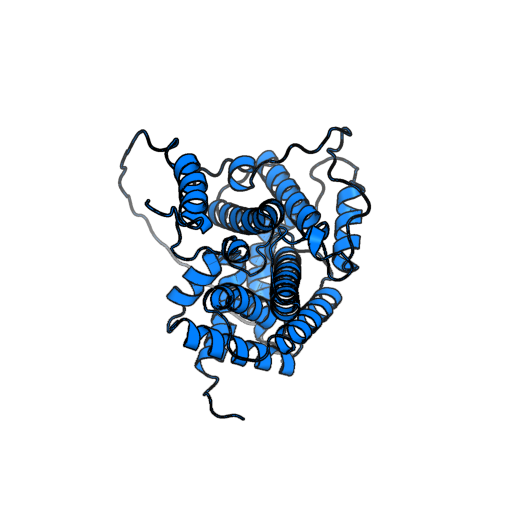1.727 12.692 -14.454 1.00 82.69 101 PRO A N 1
ATOM 769 C CA . PRO A 1 101 ? 10.492 12.075 -14.916 1.00 82.69 101 PRO A CA 1
ATOM 770 C C . PRO A 1 101 ? 10.734 10.641 -15.412 1.00 82.69 101 PRO A C 1
ATOM 772 O O . PRO A 1 101 ? 11.862 10.234 -15.693 1.00 82.69 101 PRO A O 1
ATOM 775 N N . LEU A 1 102 ? 9.652 9.872 -15.548 1.00 80.50 102 LEU A N 1
ATOM 776 C CA . LEU A 1 102 ? 9.683 8.561 -16.195 1.00 80.50 102 LEU A CA 1
ATOM 777 C C . LEU A 1 102 ? 9.871 8.730 -17.707 1.00 80.50 102 LEU A C 1
ATOM 779 O O . LEU A 1 102 ? 8.963 9.160 -18.418 1.00 80.50 102 LEU A O 1
ATOM 783 N N . ILE A 1 103 ? 11.052 8.360 -18.187 1.00 81.06 103 ILE A N 1
ATOM 784 C CA . ILE A 1 103 ? 11.448 8.378 -19.599 1.00 81.06 103 ILE A CA 1
ATOM 785 C C . ILE A 1 103 ? 12.169 7.069 -19.912 1.00 81.06 103 ILE A C 1
ATOM 787 O O . ILE A 1 103 ? 12.879 6.524 -19.062 1.00 81.06 103 ILE A O 1
ATOM 791 N N . TYR A 1 104 ? 11.966 6.545 -21.121 1.00 75.12 104 TYR A N 1
ATOM 792 C CA . TYR A 1 104 ? 12.704 5.374 -21.587 1.00 75.12 104 TYR A CA 1
ATOM 793 C C . TYR A 1 104 ? 14.188 5.714 -21.815 1.00 75.12 104 TYR A C 1
ATOM 795 O O . TYR A 1 104 ? 14.529 6.885 -22.002 1.00 75.12 104 TYR A O 1
ATOM 803 N N . PRO A 1 105 ? 15.083 4.707 -21.846 1.00 70.94 105 PRO A N 1
ATOM 804 C CA . PRO A 1 105 ? 16.503 4.897 -22.160 1.00 70.94 105 PRO A CA 1
ATOM 805 C C . PRO A 1 105 ? 16.787 5.664 -23.456 1.00 70.94 105 PRO A C 1
ATOM 807 O O . PRO A 1 105 ? 17.807 6.336 -23.556 1.00 70.94 105 PRO A O 1
ATOM 810 N N . ASP A 1 106 ? 15.890 5.569 -24.439 1.00 78.19 106 ASP A N 1
ATOM 811 C CA . ASP A 1 106 ? 15.983 6.259 -25.730 1.00 78.19 106 ASP A CA 1
ATOM 812 C C . ASP A 1 106 ? 15.430 7.698 -25.697 1.00 78.19 106 ASP A C 1
ATOM 814 O O . ASP A 1 106 ? 15.316 8.344 -26.737 1.00 78.19 106 ASP A O 1
ATOM 818 N N . GLY A 1 107 ? 15.068 8.200 -24.512 1.00 81.50 107 GLY A N 1
ATOM 819 C CA . GLY A 1 107 ? 14.516 9.535 -24.300 1.00 81.50 107 GLY A CA 1
ATOM 820 C C . GLY A 1 107 ? 13.032 9.666 -24.643 1.00 81.50 107 GLY A C 1
ATOM 821 O O . GLY A 1 107 ? 12.473 10.753 -24.490 1.00 81.50 107 GLY A O 1
ATOM 822 N N . LYS A 1 108 ? 12.361 8.593 -25.087 1.00 83.50 108 LYS A N 1
ATOM 823 C CA . LYS A 1 108 ? 10.933 8.662 -25.415 1.00 83.50 108 LYS A CA 1
ATOM 824 C C . LYS A 1 108 ? 10.063 8.729 -24.159 1.00 83.50 108 LYS A C 1
ATOM 826 O O . LYS A 1 108 ? 10.409 8.116 -23.141 1.00 83.50 108 LYS A O 1
ATOM 831 N N . PRO A 1 109 ? 8.898 9.406 -24.234 1.00 81.25 109 PRO A N 1
ATOM 832 C CA . PRO A 1 109 ? 7.934 9.426 -23.143 1.00 81.25 109 PRO A CA 1
ATOM 833 C C . PRO A 1 109 ? 7.555 8.011 -22.712 1.00 81.25 109 PRO A C 1
ATOM 835 O O . PRO A 1 109 ? 7.305 7.142 -23.551 1.00 81.25 109 PRO A O 1
ATOM 838 N N . PHE A 1 110 ? 7.490 7.788 -21.401 1.00 82.81 110 PHE A N 1
ATOM 839 C CA . PHE A 1 110 ? 7.025 6.518 -20.868 1.00 82.81 110 PHE A CA 1
ATOM 840 C C . PHE A 1 110 ? 5.556 6.284 -21.248 1.00 82.81 110 PHE A C 1
ATOM 842 O O . PHE A 1 110 ? 4.692 7.113 -20.956 1.00 82.81 110 PHE A O 1
ATOM 849 N N . VAL A 1 111 ? 5.259 5.142 -21.873 1.00 86.12 111 VAL A N 1
ATOM 850 C CA . VAL A 1 111 ? 3.886 4.769 -22.227 1.00 86.12 111 VAL A CA 1
ATOM 851 C C . VAL A 1 111 ? 3.316 3.926 -21.101 1.00 86.12 111 VAL A C 1
ATOM 853 O O . VAL A 1 111 ? 3.726 2.785 -20.885 1.00 86.12 111 VAL A O 1
ATOM 856 N N . TYR A 1 112 ? 2.350 4.498 -20.387 1.00 89.38 112 TYR A N 1
ATOM 857 C CA . TYR A 1 112 ? 1.685 3.811 -19.293 1.00 89.38 112 TYR A CA 1
ATOM 858 C C . TYR A 1 112 ? 0.949 2.553 -19.764 1.00 89.38 112 TYR A C 1
ATOM 860 O O . TYR A 1 112 ? 0.203 2.572 -20.743 1.00 89.38 112 TYR A O 1
ATOM 868 N N . ARG A 1 113 ? 1.160 1.461 -19.023 1.00 92.81 113 ARG A N 1
ATOM 869 C CA . ARG A 1 113 ? 0.386 0.224 -19.096 1.00 92.81 113 ARG A CA 1
ATOM 870 C C . ARG A 1 113 ? 0.165 -0.295 -17.683 1.00 92.81 113 ARG A C 1
ATOM 872 O O . ARG A 1 113 ? 1.098 -0.296 -16.879 1.00 92.81 113 ARG A O 1
ATOM 879 N N . ALA A 1 114 ? -1.051 -0.751 -17.415 1.00 95.38 114 ALA A N 1
ATOM 880 C CA . ALA A 1 114 ? -1.400 -1.436 -16.178 1.00 95.38 114 ALA A CA 1
ATOM 881 C C . ALA A 1 114 ? -0.510 -2.687 -15.986 1.00 95.38 114 ALA A C 1
ATOM 883 O O . ALA A 1 114 ? -0.228 -3.362 -16.981 1.00 95.38 114 ALA A O 1
ATOM 884 N N . PRO A 1 115 ? -0.046 -3.028 -14.770 1.00 97.00 115 PRO A N 1
ATOM 885 C CA . PRO A 1 115 ? 0.920 -4.111 -14.559 1.00 97.00 115 PRO A CA 1
ATOM 886 C C . PRO A 1 115 ? 0.492 -5.478 -15.089 1.00 97.00 115 PRO A C 1
ATOM 888 O O . PRO A 1 115 ? 1.303 -6.148 -15.731 1.00 97.00 115 PRO A O 1
ATOM 891 N N . LEU A 1 116 ? -0.774 -5.878 -14.914 1.00 97.06 116 LEU A N 1
ATOM 892 C CA . LEU A 1 116 ? -1.261 -7.147 -15.473 1.00 97.06 116 LEU A CA 1
ATOM 893 C C . LEU A 1 116 ? -1.148 -7.156 -17.004 1.00 97.06 116 LEU A C 1
ATOM 895 O O . LEU A 1 116 ? -0.659 -8.118 -17.596 1.00 97.06 116 LEU A O 1
ATOM 899 N N . GLN A 1 117 ? -1.506 -6.041 -17.645 1.00 95.94 117 GLN A N 1
ATOM 900 C CA . GLN A 1 117 ? -1.394 -5.876 -19.093 1.00 95.94 117 GLN A CA 1
ATOM 901 C C . GLN A 1 117 ? 0.069 -5.825 -19.558 1.00 95.94 117 GLN A C 1
ATOM 903 O O . GLN A 1 117 ? 0.422 -6.458 -20.554 1.00 95.94 117 GLN A O 1
ATOM 908 N N . ALA A 1 118 ? 0.927 -5.084 -18.854 1.00 94.62 118 ALA A N 1
ATOM 909 C CA . ALA A 1 118 ? 2.347 -4.945 -19.171 1.00 94.62 118 ALA A CA 1
ATOM 910 C C . ALA A 1 118 ? 3.080 -6.295 -19.124 1.00 94.62 118 ALA A C 1
ATOM 912 O O . ALA A 1 118 ? 3.975 -6.540 -19.934 1.00 94.62 118 ALA A O 1
ATOM 913 N N . LEU A 1 119 ? 2.656 -7.175 -18.215 1.00 95.94 119 LEU A N 1
ATOM 914 C CA . LEU A 1 119 ? 3.220 -8.507 -18.002 1.00 95.94 119 LEU A CA 1
ATOM 915 C C . LEU A 1 119 ? 2.441 -9.625 -18.714 1.00 95.94 119 LEU A C 1
ATOM 917 O O . LEU A 1 119 ? 2.764 -10.796 -18.538 1.00 95.94 119 LEU A O 1
ATOM 921 N N . ALA A 1 120 ? 1.443 -9.274 -19.534 1.00 95.44 120 ALA A N 1
ATOM 922 C CA . ALA A 1 120 ? 0.587 -10.210 -20.266 1.00 95.44 120 ALA A CA 1
ATOM 923 C C . ALA A 1 120 ? -0.111 -11.267 -19.378 1.00 95.44 120 ALA A C 1
ATOM 925 O O . ALA A 1 120 ? -0.406 -12.376 -19.831 1.00 95.44 120 ALA A O 1
ATOM 926 N N . VAL A 1 121 ? -0.413 -10.916 -18.126 1.00 95.56 121 VAL A N 1
ATOM 927 C CA . VAL A 1 121 ? -1.191 -11.746 -17.202 1.00 95.56 121 VAL A CA 1
ATOM 928 C C . VAL A 1 121 ? -2.674 -11.555 -17.514 1.00 95.56 121 VAL A C 1
ATOM 930 O O . VAL A 1 121 ? -3.198 -10.449 -17.430 1.00 95.56 121 VAL A O 1
ATOM 933 N N . ARG A 1 122 ? -3.359 -12.640 -17.890 1.00 93.56 122 ARG A N 1
ATOM 934 C CA . ARG A 1 122 ? -4.767 -12.617 -18.340 1.00 93.56 122 ARG A CA 1
ATOM 935 C C . ARG A 1 122 ? -5.792 -12.794 -17.217 1.00 93.56 122 ARG A C 1
ATOM 937 O O . ARG A 1 122 ? -6.956 -13.064 -17.492 1.00 93.56 122 ARG A O 1
ATOM 944 N N . GLN A 1 123 ? -5.364 -12.696 -15.965 1.00 92.75 123 GLN A N 1
ATOM 945 C CA . GLN A 1 123 ? -6.281 -12.770 -14.836 1.00 92.75 123 GLN A CA 1
ATOM 9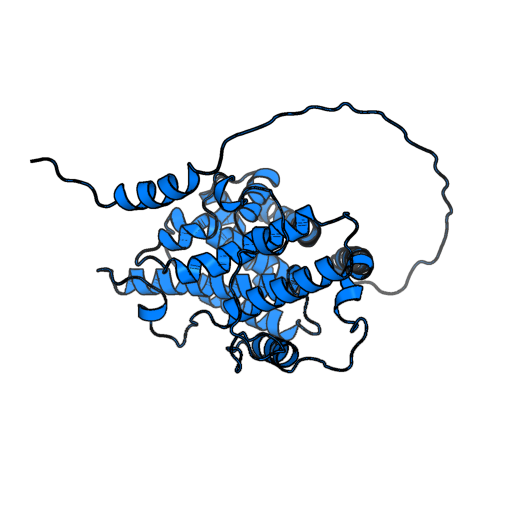46 C C . GLN A 1 123 ? -7.008 -11.434 -14.655 1.00 92.75 123 GLN A C 1
ATOM 948 O O . GLN A 1 123 ? -6.386 -10.385 -14.844 1.00 92.75 123 GLN A O 1
ATOM 953 N N . PRO A 1 124 ? -8.293 -11.448 -14.270 1.00 93.25 124 PRO A N 1
ATOM 954 C CA . PRO A 1 124 ? -8.975 -10.226 -13.872 1.00 93.25 124 PRO A CA 1
ATOM 955 C C . PRO A 1 124 ? -8.296 -9.622 -12.626 1.00 93.25 124 PRO A C 1
ATOM 957 O O . PRO A 1 124 ? -7.788 -10.378 -11.787 1.00 93.25 124 PRO A O 1
ATOM 960 N N . PRO A 1 125 ? -8.255 -8.286 -12.482 1.00 92.88 125 PRO A N 1
ATOM 961 C CA . PRO A 1 125 ? -7.637 -7.659 -11.320 1.00 92.88 125 PRO A CA 1
ATOM 962 C C . PRO A 1 125 ? -8.350 -8.030 -10.013 1.00 92.88 125 PRO A C 1
ATOM 964 O O . PRO A 1 125 ? -9.575 -7.951 -9.931 1.00 92.88 125 PRO A O 1
ATOM 967 N N . ARG A 1 126 ? -7.586 -8.366 -8.964 1.00 91.19 126 ARG A N 1
ATOM 968 C CA . ARG A 1 126 ? -8.120 -8.745 -7.638 1.00 91.19 126 ARG A CA 1
ATOM 969 C C . ARG A 1 126 ? -9.069 -7.704 -7.052 1.00 91.19 126 ARG A C 1
ATOM 971 O O . ARG A 1 126 ? -10.108 -8.067 -6.523 1.00 91.19 126 ARG A O 1
ATOM 978 N N . HIS A 1 127 ? -8.757 -6.423 -7.220 1.00 85.69 127 HIS A N 1
ATOM 979 C CA . HIS A 1 127 ? -9.586 -5.313 -6.743 1.00 85.69 127 HIS A CA 1
ATOM 980 C C . HIS A 1 127 ? -10.921 -5.146 -7.502 1.00 85.69 127 HIS A C 1
ATOM 982 O O . HIS A 1 127 ? -11.699 -4.264 -7.164 1.00 85.69 127 HIS A O 1
ATOM 988 N N . VAL A 1 128 ? -11.166 -5.935 -8.557 1.00 86.06 128 VAL A N 1
ATOM 989 C CA . VAL A 1 128 ? -12.459 -6.019 -9.262 1.00 86.06 128 VAL A CA 1
ATOM 990 C C . VAL A 1 128 ? -13.212 -7.295 -8.879 1.00 86.06 128 VAL A C 1
ATOM 992 O O . VAL A 1 128 ? -14.438 -7.318 -8.891 1.00 86.06 128 VAL A O 1
ATOM 995 N N . THR A 1 129 ? -12.492 -8.378 -8.581 1.00 84.62 129 THR A N 1
ATOM 996 C CA . THR A 1 129 ? -13.095 -9.695 -8.329 1.00 84.62 129 THR A CA 1
ATOM 997 C C . THR A 1 129 ? -13.343 -10.000 -6.862 1.00 84.62 129 THR A C 1
ATOM 999 O O . THR A 1 129 ? -14.213 -10.811 -6.557 1.00 84.62 129 THR A O 1
ATOM 1002 N N . LEU A 1 130 ? -12.543 -9.427 -5.963 1.00 83.00 130 LEU A N 1
ATOM 1003 C CA . LEU A 1 130 ? -12.731 -9.581 -4.526 1.00 83.00 130 LEU A CA 1
ATOM 1004 C C . LEU A 1 130 ? -13.834 -8.632 -4.063 1.00 83.00 130 LEU A C 1
ATOM 1006 O O . LEU A 1 130 ? -14.004 -7.547 -4.616 1.00 83.00 130 LEU A O 1
ATOM 1010 N N . ARG A 1 131 ? -14.600 -9.062 -3.055 1.00 75.25 131 ARG A N 1
ATOM 1011 C CA . ARG A 1 131 ? -15.751 -8.300 -2.536 1.00 75.25 131 ARG A CA 1
ATOM 1012 C C . ARG A 1 131 ? -15.355 -6.943 -1.966 1.00 75.25 131 ARG A C 1
ATOM 1014 O O . ARG A 1 131 ? -16.159 -6.016 -1.967 1.00 75.25 131 ARG A O 1
ATOM 1021 N N . ASN A 1 132 ? -14.120 -6.852 -1.502 1.00 78.88 132 ASN A N 1
ATOM 1022 C CA . ASN A 1 132 ? -13.592 -5.692 -0.822 1.00 78.88 132 ASN A CA 1
ATOM 1023 C C . ASN A 1 132 ? -13.009 -4.753 -1.880 1.00 78.88 132 ASN A C 1
ATOM 1025 O O . ASN A 1 132 ? -12.171 -5.146 -2.693 1.00 78.88 132 ASN A O 1
ATOM 1029 N N . PHE A 1 133 ? -13.453 -3.497 -1.884 1.00 85.25 133 PHE A N 1
ATOM 1030 C CA . PHE A 1 133 ? -13.092 -2.496 -2.896 1.00 85.25 133 PHE A CA 1
ATOM 1031 C C . PHE A 1 133 ? -11.595 -2.112 -2.877 1.00 85.25 133 PHE A C 1
ATOM 1033 O O . PHE A 1 133 ? -11.148 -1.293 -3.685 1.00 85.25 133 PHE A O 1
ATOM 1040 N N . GLY A 1 134 ? -10.800 -2.669 -1.952 1.00 93.69 134 GLY A N 1
ATOM 1041 C CA . GLY A 1 134 ? -9.367 -2.416 -1.826 1.00 93.69 134 GLY A CA 1
ATOM 1042 C C . GLY A 1 134 ? -9.059 -0.919 -1.802 1.00 93.69 134 GLY A C 1
ATOM 1043 O O . GLY A 1 134 ? -9.758 -0.124 -1.172 1.00 93.69 134 GLY A O 1
ATOM 1044 N N . PHE A 1 135 ? -8.059 -0.489 -2.572 1.00 97.19 135 PHE A N 1
ATOM 1045 C CA . PHE A 1 135 ? -7.708 0.933 -2.659 1.00 97.19 135 PHE A CA 1
ATOM 1046 C C . PHE A 1 135 ? -8.763 1.823 -3.336 1.00 97.19 135 PHE A C 1
ATOM 1048 O O . PHE A 1 135 ? -8.641 3.047 -3.260 1.00 97.19 135 PHE A O 1
ATOM 1055 N N . GLN A 1 136 ? -9.813 1.271 -3.959 1.00 96.25 136 GLN A N 1
ATOM 1056 C CA . GLN A 1 136 ? -10.925 2.091 -4.455 1.00 96.25 136 GLN A CA 1
ATOM 1057 C C . GLN A 1 136 ? -11.690 2.768 -3.308 1.00 96.25 136 GLN A C 1
ATOM 1059 O O . GLN A 1 136 ? -12.315 3.800 -3.536 1.00 96.25 136 GLN A O 1
ATOM 1064 N N . GLN A 1 137 ? -11.559 2.280 -2.068 1.00 94.81 137 GLN A N 1
ATOM 1065 C CA . GLN A 1 137 ? -12.110 2.921 -0.865 1.00 94.81 137 GLN A CA 1
ATOM 1066 C C . GLN A 1 137 ? -11.642 4.369 -0.678 1.00 94.81 137 GLN A C 1
ATOM 1068 O O . GLN A 1 137 ? -12.363 5.187 -0.116 1.00 94.81 137 GLN A O 1
ATOM 1073 N N . LEU A 1 138 ? -10.485 4.748 -1.231 1.00 96.94 138 LEU A N 1
ATOM 1074 C CA . LEU A 1 138 ? -10.024 6.140 -1.230 1.00 96.94 138 LEU A CA 1
ATOM 1075 C C . LEU A 1 138 ? -10.983 7.097 -1.972 1.00 96.94 138 LEU A C 1
ATOM 1077 O O . LEU A 1 138 ? -10.987 8.300 -1.702 1.00 96.94 138 LEU A O 1
ATOM 1081 N N . ALA A 1 139 ? -11.813 6.586 -2.888 1.00 96.44 139 ALA A N 1
ATOM 1082 C CA . ALA A 1 139 ? -12.873 7.354 -3.543 1.00 96.44 139 ALA A CA 1
ATOM 1083 C C . ALA A 1 139 ? -14.098 7.578 -2.639 1.00 96.44 139 ALA A C 1
ATOM 1085 O O . ALA A 1 139 ? -14.907 8.458 -2.928 1.00 96.44 139 ALA A O 1
ATOM 1086 N N . LEU A 1 140 ? -14.237 6.796 -1.565 1.00 95.00 140 LEU A N 1
ATOM 1087 C CA . LEU A 1 140 ? -15.328 6.900 -0.594 1.00 95.00 140 LEU A CA 1
ATOM 1088 C C . LEU A 1 140 ? -15.026 7.913 0.517 1.00 95.00 140 LEU A C 1
ATOM 1090 O O . LEU A 1 140 ? -15.925 8.283 1.269 1.00 95.00 140 LEU A O 1
ATOM 1094 N N . LEU A 1 141 ? -13.781 8.393 0.606 1.00 94.88 141 LEU A N 1
ATOM 1095 C CA . LEU A 1 141 ? -13.412 9.461 1.529 1.00 94.88 141 LEU A CA 1
ATOM 1096 C C . LEU A 1 141 ? -14.156 10.761 1.204 1.00 94.88 141 LEU A C 1
ATOM 1098 O O . LEU A 1 141 ? -14.574 11.017 0.070 1.00 94.88 141 LEU A O 1
ATOM 1102 N N . HIS A 1 142 ? -14.273 11.622 2.211 1.00 94.12 142 HIS A N 1
ATOM 1103 C CA . HIS A 1 142 ? -14.863 12.942 2.065 1.00 94.12 142 HIS A CA 1
ATOM 1104 C C . HIS A 1 142 ? -13.840 14.022 2.449 1.00 94.12 142 HIS A C 1
ATOM 1106 O O . HIS A 1 142 ? -13.524 14.145 3.626 1.00 94.12 142 HIS A O 1
ATOM 1112 N N . PRO A 1 143 ? -13.302 14.807 1.495 1.00 95.38 143 PRO A N 1
ATOM 1113 C CA . PRO A 1 143 ? -13.527 14.742 0.050 1.00 95.38 143 PRO A CA 1
ATOM 1114 C C . PRO A 1 143 ? -12.848 13.519 -0.611 1.00 95.38 143 PRO A C 1
ATOM 1116 O O . PRO A 1 143 ? -11.875 12.988 -0.077 1.00 95.38 143 PRO A O 1
ATOM 1119 N N . PRO A 1 144 ? -13.318 13.083 -1.797 1.00 96.88 144 PRO A N 1
ATOM 1120 C CA . PRO A 1 144 ? -12.823 11.869 -2.440 1.00 96.88 144 PRO A CA 1
ATOM 1121 C C . PRO A 1 144 ? -11.463 12.092 -3.103 1.00 96.88 144 PRO A C 1
ATOM 1123 O O . PRO A 1 144 ? -11.227 13.121 -3.757 1.00 96.88 144 PRO A O 1
ATOM 1126 N N . VAL A 1 145 ? -10.571 11.108 -2.966 1.00 97.69 145 VAL A N 1
ATOM 1127 C CA . VAL A 1 145 ? -9.258 11.106 -3.623 1.00 97.69 145 VAL A CA 1
ATOM 1128 C C . VAL A 1 145 ? -9.443 10.977 -5.134 1.00 97.69 145 VAL A C 1
ATOM 1130 O O . VAL A 1 145 ? -10.303 10.242 -5.618 1.00 97.69 145 VAL A O 1
ATOM 1133 N N . LYS A 1 146 ? -8.629 11.696 -5.911 1.00 98.19 146 LYS A N 1
ATOM 1134 C CA . LYS A 1 146 ? -8.695 11.646 -7.376 1.00 98.19 146 LYS A CA 1
ATOM 1135 C C . LYS A 1 146 ? -8.404 10.250 -7.916 1.00 98.19 146 LYS A C 1
ATOM 1137 O O . LYS A 1 146 ? -7.424 9.615 -7.529 1.00 98.19 146 LYS A O 1
ATOM 1142 N N . GLY A 1 147 ? -9.166 9.840 -8.930 1.00 97.44 147 GLY A N 1
ATOM 1143 C CA . GLY A 1 147 ? -8.994 8.538 -9.586 1.00 97.44 147 GLY A CA 1
ATOM 1144 C C . GLY A 1 147 ? -7.581 8.288 -10.136 1.00 97.44 147 GLY A C 1
ATOM 1145 O O . GLY A 1 147 ? -7.094 7.162 -10.091 1.00 97.44 147 GLY A O 1
ATOM 1146 N N . THR A 1 148 ? -6.866 9.330 -10.578 1.00 97.00 148 THR A N 1
ATOM 1147 C CA . THR A 1 148 ? -5.472 9.206 -11.049 1.00 97.00 148 THR A CA 1
ATOM 1148 C C . THR A 1 148 ? -4.498 8.783 -9.949 1.00 97.00 148 THR A C 1
ATOM 1150 O O . THR A 1 148 ? -3.534 8.078 -10.238 1.00 97.00 148 THR A O 1
ATOM 1153 N N . ILE A 1 149 ? -4.753 9.183 -8.701 1.00 98.25 149 ILE A N 1
ATOM 1154 C CA . ILE A 1 149 ? -3.979 8.777 -7.523 1.00 98.25 149 ILE A CA 1
ATOM 1155 C C . ILE A 1 149 ? -4.350 7.349 -7.138 1.00 98.25 149 ILE A C 1
ATOM 1157 O O . ILE A 1 149 ? -3.464 6.510 -6.995 1.00 98.25 149 ILE A O 1
ATOM 1161 N N . ILE A 1 150 ? -5.652 7.054 -7.054 1.00 98.19 150 ILE A N 1
ATOM 1162 C CA . ILE A 1 150 ? -6.167 5.709 -6.751 1.00 98.19 150 ILE A CA 1
ATOM 1163 C C . ILE A 1 150 ? -5.581 4.686 -7.721 1.00 98.19 150 ILE A C 1
ATOM 1165 O O . ILE A 1 150 ? -5.124 3.625 -7.304 1.00 98.19 150 ILE A O 1
ATOM 1169 N N . ARG A 1 151 ? -5.487 5.029 -9.011 1.00 97.62 151 ARG A N 1
ATOM 1170 C CA . ARG A 1 151 ? -4.903 4.147 -10.022 1.00 97.62 151 ARG A CA 1
ATOM 1171 C C . ARG A 1 151 ? -3.469 3.725 -9.699 1.00 97.62 151 ARG A C 1
ATOM 1173 O O . ARG A 1 151 ? -3.131 2.578 -9.960 1.00 97.62 151 ARG A O 1
ATOM 1180 N N . VAL A 1 152 ? -2.645 4.592 -9.102 1.00 98.06 152 VAL A N 1
ATOM 1181 C CA . VAL A 1 152 ? -1.276 4.230 -8.687 1.00 98.06 152 VAL A CA 1
ATOM 1182 C C . VAL A 1 152 ? -1.294 3.131 -7.618 1.00 98.06 152 VAL A C 1
ATOM 1184 O O . VAL A 1 152 ? -0.492 2.202 -7.685 1.00 98.06 152 VAL A O 1
ATOM 1187 N N . PHE A 1 153 ? -2.231 3.187 -6.670 1.00 98.44 153 PHE A N 1
ATOM 1188 C CA . PHE A 1 153 ? -2.409 2.130 -5.673 1.00 98.44 153 PHE A CA 1
ATOM 1189 C C . PHE A 1 153 ? -2.969 0.837 -6.283 1.00 98.44 153 PHE A C 1
ATOM 1191 O O . PHE A 1 153 ? -2.514 -0.252 -5.945 1.00 98.44 153 PHE A O 1
ATOM 1198 N N . LEU A 1 154 ? -3.899 0.934 -7.238 1.00 97.75 154 LEU A N 1
ATOM 1199 C CA . LEU A 1 154 ? -4.402 -0.243 -7.958 1.00 97.75 154 LEU A CA 1
ATOM 1200 C C . LEU A 1 154 ? -3.310 -0.915 -8.799 1.00 97.75 154 LEU A C 1
ATOM 1202 O O . LEU A 1 154 ? -3.259 -2.140 -8.872 1.00 97.75 154 LEU A O 1
ATOM 1206 N N . ASP A 1 155 ? -2.398 -0.135 -9.387 1.00 97.88 155 ASP A N 1
ATOM 1207 C CA . ASP A 1 155 ? -1.215 -0.671 -10.063 1.00 97.88 155 ASP A CA 1
ATOM 1208 C C . ASP A 1 155 ? -0.323 -1.455 -9.081 1.00 97.88 155 ASP A C 1
ATOM 1210 O O . ASP A 1 155 ? 0.211 -2.506 -9.434 1.00 97.88 155 ASP A O 1
ATOM 1214 N N . LEU A 1 156 ? -0.197 -1.009 -7.826 1.00 98.12 156 LEU A N 1
ATOM 1215 C CA . LEU A 1 156 ? 0.528 -1.766 -6.803 1.00 98.12 156 LEU A CA 1
ATOM 1216 C C . LEU A 1 156 ? -0.127 -3.135 -6.536 1.00 98.12 156 LEU A C 1
ATOM 1218 O O . LEU A 1 156 ? 0.570 -4.152 -6.546 1.00 98.12 156 LEU A O 1
ATOM 1222 N N . THR A 1 157 ? -1.454 -3.178 -6.379 1.00 97.31 157 THR A N 1
ATOM 1223 C CA . THR A 1 157 ? -2.229 -4.426 -6.241 1.00 97.31 157 THR A CA 1
ATOM 1224 C C . THR A 1 157 ? -2.043 -5.353 -7.442 1.00 97.31 157 THR A C 1
ATOM 1226 O O . THR A 1 157 ? -1.721 -6.535 -7.295 1.00 97.31 157 THR A O 1
ATOM 1229 N N . GLU A 1 158 ? -2.191 -4.824 -8.654 1.00 97.62 158 GLU A N 1
ATOM 1230 C CA . GLU A 1 158 ? -2.026 -5.591 -9.890 1.00 97.62 158 GLU A CA 1
ATOM 1231 C C . GLU A 1 158 ? -0.616 -6.159 -10.041 1.00 97.62 158 GLU A C 1
ATOM 1233 O O . GLU A 1 158 ? -0.444 -7.289 -10.497 1.00 97.62 158 GLU A O 1
ATOM 1238 N N . MET A 1 159 ? 0.402 -5.410 -9.622 1.00 97.38 159 MET A N 1
ATOM 1239 C CA . MET A 1 159 ? 1.771 -5.904 -9.613 1.00 97.38 159 MET A CA 1
ATOM 1240 C C . MET A 1 159 ? 1.954 -7.044 -8.621 1.00 97.38 159 MET A C 1
ATOM 1242 O O . MET A 1 159 ? 2.571 -8.046 -8.973 1.00 97.38 159 MET A O 1
ATOM 1246 N N . THR A 1 160 ? 1.413 -6.935 -7.403 1.00 96.56 160 THR A N 1
ATOM 1247 C CA . THR A 1 160 ? 1.475 -8.044 -6.438 1.00 96.56 160 THR A CA 1
ATOM 1248 C C . THR A 1 160 ? 0.777 -9.292 -6.962 1.00 96.56 160 THR A C 1
ATOM 1250 O O . THR A 1 160 ? 1.336 -10.383 -6.872 1.00 96.56 160 THR A O 1
ATOM 1253 N N . GLN A 1 161 ? -0.375 -9.134 -7.616 1.00 96.44 161 GLN A N 1
ATOM 1254 C CA . GLN A 1 161 ? -1.079 -10.235 -8.265 1.00 96.44 161 GLN A CA 1
ATOM 1255 C C . GLN A 1 161 ? -0.257 -10.843 -9.408 1.00 96.44 161 GLN A C 1
ATOM 1257 O O . GLN A 1 161 ? -0.146 -12.064 -9.502 1.00 96.44 161 GLN A O 1
ATOM 1262 N N . ALA A 1 162 ? 0.345 -10.015 -10.264 1.00 96.62 162 ALA A N 1
ATOM 1263 C CA . ALA A 1 162 ? 1.187 -10.491 -11.355 1.00 96.62 162 ALA A CA 1
ATOM 1264 C C . ALA A 1 162 ? 2.395 -11.277 -10.828 1.00 96.62 162 ALA A C 1
ATOM 1266 O O . ALA A 1 162 ? 2.720 -12.334 -11.361 1.00 96.62 162 ALA A O 1
ATOM 1267 N N . LEU A 1 163 ? 3.038 -10.794 -9.760 1.00 95.31 163 LEU A N 1
ATOM 1268 C CA . LEU A 1 163 ? 4.141 -11.502 -9.111 1.00 95.31 163 LEU A CA 1
ATOM 1269 C C . LEU A 1 163 ? 3.698 -12.833 -8.512 1.00 95.31 163 LEU A C 1
ATOM 1271 O O . LEU A 1 163 ? 4.411 -13.816 -8.682 1.00 95.31 163 LEU A O 1
ATOM 1275 N N . GLN A 1 164 ? 2.529 -12.878 -7.870 1.00 94.19 164 GLN A N 1
ATOM 1276 C CA . GLN A 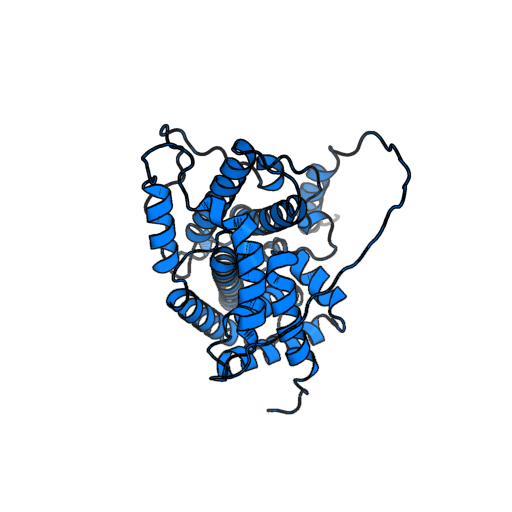1 164 ? 1.959 -14.118 -7.348 1.00 94.19 164 GLN A CA 1
ATOM 1277 C C . GLN A 1 164 ? 1.677 -15.117 -8.478 1.00 94.19 164 GLN A C 1
ATOM 1279 O O . GLN A 1 164 ? 2.014 -16.289 -8.359 1.00 94.19 164 GLN A O 1
ATOM 1284 N N . TYR A 1 165 ? 1.102 -14.660 -9.593 1.00 94.00 165 TYR A N 1
ATOM 1285 C CA . TYR A 1 165 ? 0.803 -15.512 -10.745 1.00 94.00 165 TYR A CA 1
ATOM 1286 C C . TYR A 1 165 ? 2.068 -16.077 -11.399 1.00 94.00 165 TYR A C 1
ATOM 1288 O O . TYR A 1 165 ? 2.121 -17.253 -11.756 1.00 94.00 165 TYR A O 1
ATOM 1296 N N . LEU A 1 166 ? 3.086 -15.232 -11.565 1.00 93.44 166 LEU A N 1
ATOM 1297 C CA . LEU A 1 166 ? 4.356 -15.599 -12.189 1.00 93.44 166 LEU A CA 1
ATOM 1298 C C . LEU A 1 166 ? 5.277 -16.382 -11.241 1.00 93.44 166 LEU A C 1
ATOM 1300 O O . LEU A 1 166 ? 6.269 -16.957 -11.693 1.00 93.44 166 LEU A O 1
ATOM 1304 N N . ALA A 1 167 ? 4.969 -16.427 -9.942 1.00 89.56 167 ALA A N 1
ATOM 1305 C CA . ALA A 1 167 ? 5.734 -17.195 -8.974 1.00 89.56 167 ALA A CA 1
ATOM 1306 C C . ALA A 1 167 ? 5.739 -18.683 -9.361 1.00 89.56 167 ALA A C 1
ATOM 1308 O O . ALA A 1 167 ? 4.701 -19.296 -9.594 1.00 89.56 167 ALA A O 1
ATOM 1309 N N . GLY A 1 168 ? 6.935 -19.268 -9.454 1.00 82.62 168 GLY A N 1
ATOM 1310 C CA . GLY A 1 168 ? 7.115 -20.669 -9.844 1.00 82.62 168 GLY A CA 1
ATOM 1311 C C . GLY A 1 168 ? 7.031 -20.947 -11.350 1.00 82.62 168 GLY A C 1
ATOM 1312 O O . GLY A 1 168 ? 7.260 -22.085 -11.753 1.00 82.62 168 GLY A O 1
ATOM 1313 N N . GLN A 1 169 ? 6.765 -19.942 -12.193 1.00 88.50 169 GLN A N 1
ATOM 1314 C CA . GLN A 1 169 ? 6.785 -20.101 -13.650 1.00 88.50 169 GLN A CA 1
ATOM 1315 C C . GLN A 1 169 ? 8.178 -19.800 -14.233 1.00 88.50 169 GLN A C 1
ATOM 1317 O O . GLN A 1 169 ? 8.853 -18.866 -13.782 1.00 88.50 169 GLN A O 1
ATOM 1322 N N . PRO A 1 170 ? 8.629 -20.535 -15.268 1.00 87.12 170 PRO A N 1
ATOM 1323 C CA . PRO A 1 170 ? 9.872 -20.215 -15.957 1.00 87.12 170 PRO A CA 1
ATOM 1324 C C . PRO A 1 170 ? 9.741 -18.865 -16.672 1.00 87.12 170 PRO A C 1
ATOM 1326 O O . PRO A 1 170 ? 8.900 -18.681 -17.549 1.00 87.12 170 PRO A O 1
ATOM 1329 N N . CYS A 1 171 ? 10.599 -17.914 -16.310 1.00 89.50 171 CYS A N 1
ATOM 1330 C CA . CYS A 1 171 ? 10.597 -16.572 -16.879 1.00 89.50 171 CYS A CA 1
ATOM 1331 C C . CYS A 1 171 ? 11.826 -16.370 -17.772 1.00 89.50 171 CYS A C 1
ATOM 1333 O O . CYS A 1 171 ? 12.962 -16.430 -17.304 1.00 89.50 171 CYS A O 1
ATOM 1335 N N . GLY A 1 172 ? 11.608 -16.097 -19.061 1.00 90.50 172 GLY A N 1
ATOM 1336 C CA . GLY A 1 172 ? 12.685 -15.701 -19.973 1.00 90.50 172 GLY A CA 1
ATOM 1337 C C . GLY A 1 172 ? 13.216 -14.294 -19.670 1.00 90.50 172 GLY A C 1
ATOM 1338 O O . GLY A 1 172 ? 12.518 -13.476 -19.069 1.00 90.50 172 GLY A O 1
ATOM 1339 N N . SER A 1 173 ? 14.423 -13.976 -20.149 1.00 90.19 173 SER A N 1
ATOM 1340 C CA . SER A 1 173 ? 15.105 -12.689 -19.908 1.00 90.19 173 SER A CA 1
ATOM 1341 C C . SER A 1 173 ? 14.236 -11.465 -20.209 1.00 90.19 173 SER A C 1
ATOM 1343 O O . SER A 1 173 ? 14.177 -10.536 -19.411 1.00 90.19 173 SER A O 1
ATOM 1345 N N . ARG A 1 174 ? 13.486 -11.491 -21.317 1.00 90.44 174 ARG A N 1
ATOM 1346 C CA . ARG A 1 174 ? 12.564 -10.413 -21.698 1.00 90.44 174 ARG A CA 1
ATOM 1347 C C . ARG A 1 174 ? 11.477 -10.159 -20.651 1.00 90.44 174 ARG A C 1
ATOM 1349 O O . ARG A 1 174 ? 11.193 -9.005 -20.344 1.00 90.44 174 ARG A O 1
ATOM 1356 N N . LEU A 1 175 ? 10.853 -11.217 -20.132 1.00 91.06 175 LEU A N 1
ATOM 1357 C CA . LEU A 1 175 ? 9.805 -11.088 -19.117 1.00 91.06 175 LEU A CA 1
ATOM 1358 C C . LEU A 1 175 ? 10.397 -10.580 -17.803 1.00 91.06 175 LEU A C 1
ATOM 1360 O O . LEU A 1 175 ? 9.820 -9.696 -17.180 1.00 91.06 175 LEU A O 1
ATOM 1364 N N . LEU A 1 176 ? 11.578 -11.077 -17.429 1.00 90.12 176 LEU A N 1
ATOM 1365 C CA . LEU A 1 176 ? 12.312 -10.571 -16.275 1.00 90.12 176 LEU A CA 1
ATOM 1366 C C . LEU A 1 176 ? 12.545 -9.052 -16.421 1.00 90.12 176 LEU A C 1
ATOM 1368 O O . LEU A 1 176 ? 12.140 -8.288 -15.546 1.00 90.12 176 LEU A O 1
ATOM 1372 N N . THR A 1 177 ? 13.091 -8.575 -17.542 1.00 88.75 177 THR A N 1
ATOM 1373 C CA . THR A 1 177 ? 13.277 -7.131 -17.779 1.00 88.75 177 THR A CA 1
ATOM 1374 C C . THR A 1 177 ? 11.978 -6.340 -17.597 1.00 88.75 177 THR A C 1
ATOM 1376 O O . THR A 1 177 ? 11.975 -5.347 -16.870 1.00 88.75 177 THR A O 1
ATOM 1379 N N . LEU A 1 178 ? 10.860 -6.821 -18.156 1.00 91.06 178 LEU A N 1
ATOM 1380 C CA . LEU A 1 178 ? 9.549 -6.182 -17.992 1.00 91.06 178 LEU A CA 1
ATOM 1381 C C . LEU A 1 178 ? 9.088 -6.138 -16.530 1.00 91.06 178 LEU A C 1
ATOM 1383 O O . LEU A 1 178 ? 8.557 -5.117 -16.095 1.00 91.06 178 LEU A O 1
ATOM 1387 N N . ILE A 1 179 ? 9.315 -7.200 -15.751 1.00 93.12 179 ILE A N 1
ATOM 1388 C CA . ILE A 1 179 ? 9.035 -7.211 -14.308 1.00 93.12 179 ILE A CA 1
ATOM 1389 C C . ILE A 1 179 ? 9.853 -6.118 -13.608 1.00 93.12 179 ILE A C 1
ATOM 1391 O O . ILE A 1 179 ? 9.302 -5.343 -12.827 1.00 93.12 179 ILE A O 1
ATOM 1395 N N . GLY A 1 180 ? 11.154 -6.024 -13.898 1.00 90.44 180 GLY A N 1
ATOM 1396 C CA . GLY A 1 180 ? 12.043 -5.017 -13.309 1.00 90.44 180 GLY A CA 1
ATOM 1397 C C . GLY A 1 180 ? 11.627 -3.578 -13.635 1.00 90.44 180 GLY A C 1
ATOM 1398 O O . GLY A 1 180 ? 11.601 -2.717 -12.748 1.00 90.44 180 GLY A O 1
ATOM 1399 N N . ASP A 1 181 ? 11.251 -3.327 -14.887 1.00 89.25 181 ASP A N 1
ATOM 1400 C CA . ASP A 1 181 ? 10.789 -2.014 -15.341 1.00 89.25 181 ASP A CA 1
ATOM 1401 C C . ASP A 1 181 ? 9.428 -1.654 -14.740 1.00 89.25 181 ASP A C 1
ATOM 1403 O O . ASP A 1 181 ? 9.240 -0.530 -14.277 1.00 89.25 181 ASP A O 1
ATOM 1407 N N . THR A 1 182 ? 8.506 -2.618 -14.653 1.00 93.12 182 THR A N 1
ATOM 1408 C CA . THR A 1 182 ? 7.180 -2.412 -14.048 1.00 93.12 182 THR A CA 1
ATOM 1409 C C . THR A 1 182 ? 7.294 -2.102 -12.552 1.00 93.12 182 THR A C 1
ATOM 1411 O O . THR A 1 182 ? 6.678 -1.149 -12.077 1.00 93.12 182 THR A O 1
ATOM 1414 N N . ARG A 1 183 ? 8.153 -2.819 -11.808 1.00 93.38 183 ARG A N 1
ATOM 1415 C CA . ARG A 1 183 ? 8.443 -2.525 -10.388 1.00 93.38 183 ARG A CA 1
ATOM 1416 C C . ARG A 1 183 ? 8.988 -1.114 -10.194 1.00 93.38 183 ARG A C 1
ATOM 1418 O O . ARG A 1 183 ? 8.526 -0.381 -9.324 1.00 93.38 183 ARG A O 1
ATOM 1425 N N . SER A 1 184 ? 9.965 -0.740 -11.021 1.00 91.00 184 SER A N 1
ATOM 1426 C CA . SER A 1 184 ? 10.593 0.583 -10.972 1.00 91.00 184 SER A CA 1
ATOM 1427 C C . SER A 1 184 ? 9.587 1.688 -11.306 1.00 91.00 184 SER A C 1
ATOM 1429 O O . SER A 1 184 ? 9.598 2.741 -10.674 1.00 91.00 184 SER A O 1
ATOM 1431 N N . ASN A 1 185 ? 8.684 1.436 -12.257 1.00 91.69 185 ASN A N 1
ATOM 1432 C CA . ASN A 1 185 ? 7.624 2.367 -12.624 1.00 91.69 185 ASN A CA 1
ATOM 1433 C C . ASN A 1 185 ? 6.648 2.633 -11.474 1.00 91.69 185 ASN A C 1
ATOM 1435 O O . ASN A 1 185 ? 6.358 3.789 -11.173 1.00 91.69 185 ASN A O 1
ATOM 1439 N N . ILE A 1 186 ? 6.152 1.570 -10.839 1.00 94.12 186 ILE A N 1
ATOM 1440 C CA . ILE A 1 186 ? 5.191 1.681 -9.737 1.00 94.12 186 ILE A CA 1
ATOM 1441 C C . ILE A 1 186 ? 5.813 2.441 -8.578 1.00 94.12 186 ILE A C 1
ATOM 1443 O O . ILE A 1 186 ? 5.213 3.392 -8.085 1.00 94.12 186 ILE A O 1
ATOM 1447 N N . MET A 1 187 ? 7.037 2.071 -8.192 1.00 92.88 187 MET A N 1
ATOM 1448 C CA . MET A 1 187 ? 7.757 2.763 -7.129 1.00 92.88 187 MET A CA 1
ATOM 1449 C C . MET A 1 187 ? 7.955 4.247 -7.466 1.00 92.88 187 MET A C 1
ATOM 1451 O O . MET A 1 187 ? 7.666 5.102 -6.636 1.00 92.88 187 MET A O 1
ATOM 1455 N N . HIS A 1 188 ? 8.373 4.574 -8.694 1.00 93.12 188 HIS A N 1
ATOM 1456 C CA . HIS A 1 188 ? 8.518 5.968 -9.125 1.00 93.12 188 HIS A CA 1
ATOM 1457 C C . HIS A 1 188 ? 7.201 6.742 -8.997 1.00 93.12 188 HIS A C 1
ATOM 1459 O O . HIS A 1 188 ? 7.171 7.794 -8.362 1.00 93.12 188 HIS A O 1
ATOM 1465 N N . ARG A 1 189 ? 6.096 6.187 -9.507 1.00 94.81 189 ARG A N 1
ATOM 1466 C CA . ARG A 1 189 ? 4.778 6.834 -9.443 1.00 94.81 189 ARG A CA 1
ATOM 1467 C C . ARG A 1 189 ? 4.263 6.990 -8.019 1.00 94.81 189 ARG A C 1
ATOM 1469 O O . ARG A 1 189 ? 3.696 8.037 -7.726 1.00 94.81 189 ARG A O 1
ATOM 1476 N N . LEU A 1 190 ? 4.486 6.006 -7.146 1.00 95.62 190 LEU A N 1
ATOM 1477 C CA . LEU A 1 190 ? 4.173 6.111 -5.718 1.00 95.62 190 LEU A CA 1
ATOM 1478 C C . LEU A 1 190 ? 4.962 7.248 -5.063 1.00 95.62 190 LEU A C 1
ATOM 1480 O O . LEU A 1 190 ? 4.372 8.072 -4.367 1.00 95.62 190 LEU A O 1
ATOM 1484 N N . CYS A 1 191 ? 6.269 7.355 -5.325 1.00 94.25 191 CYS A N 1
ATOM 1485 C CA . CYS A 1 191 ? 7.080 8.456 -4.801 1.00 94.25 191 CYS A CA 1
ATOM 1486 C C . CYS A 1 191 ? 6.632 9.818 -5.354 1.00 94.25 191 CYS A C 1
ATOM 1488 O O . CYS A 1 191 ? 6.696 10.817 -4.643 1.00 94.25 191 CYS A O 1
ATOM 1490 N N . SER A 1 192 ? 6.158 9.872 -6.601 1.00 95.00 192 SER A N 1
ATOM 1491 C CA . SER A 1 192 ? 5.642 11.092 -7.235 1.00 95.00 192 SER A CA 1
ATOM 1492 C C . SER A 1 192 ? 4.235 11.500 -6.790 1.00 95.00 192 SER A C 1
ATOM 1494 O O . SER A 1 192 ? 3.798 12.596 -7.147 1.00 95.00 192 SER A O 1
ATOM 1496 N N . LEU A 1 193 ? 3.515 10.666 -6.031 1.00 96.69 193 LEU A N 1
ATOM 1497 C CA . LEU A 1 193 ? 2.218 11.047 -5.473 1.00 96.69 193 LEU A CA 1
ATOM 1498 C C . LEU A 1 193 ? 2.357 12.256 -4.532 1.00 96.69 193 LEU A C 1
ATOM 1500 O O . LEU A 1 193 ? 3.381 12.349 -3.844 1.00 96.69 193 LEU A O 1
ATOM 1504 N N . PRO A 1 194 ? 1.331 13.128 -4.444 1.00 97.31 194 PRO A N 1
ATOM 1505 C CA . PRO A 1 194 ? 1.337 14.243 -3.504 1.00 97.31 194 PRO A CA 1
ATOM 1506 C C . PRO A 1 194 ? 1.612 13.795 -2.064 1.00 97.31 194 PRO A C 1
ATOM 1508 O O . PRO A 1 194 ? 1.091 12.769 -1.628 1.00 97.31 194 PRO A O 1
ATOM 1511 N N . ASP A 1 195 ? 2.416 14.548 -1.333 1.00 94.88 195 ASP A N 1
ATOM 1512 C CA . ASP A 1 195 ? 2.783 14.294 0.057 1.00 94.88 195 ASP A CA 1
ATOM 1513 C C . ASP A 1 195 ? 2.198 15.369 0.990 1.00 94.88 195 ASP A C 1
ATOM 1515 O O . ASP A 1 195 ? 1.375 16.191 0.584 1.00 94.88 195 ASP A O 1
ATOM 1519 N N . GLN A 1 196 ? 2.592 15.351 2.265 1.00 92.12 196 GLN A N 1
ATOM 1520 C CA . GLN A 1 196 ? 2.101 16.281 3.285 1.00 92.12 196 GLN A CA 1
ATOM 1521 C C . GLN A 1 196 ? 2.444 17.758 3.016 1.00 92.12 196 GLN A C 1
ATOM 1523 O O . GLN A 1 196 ? 1.890 18.639 3.671 1.00 92.12 196 GLN A O 1
ATOM 1528 N N . THR A 1 197 ? 3.363 18.043 2.090 1.00 93.31 197 THR A N 1
ATOM 1529 C CA . THR A 1 197 ? 3.750 19.407 1.702 1.00 93.31 197 THR A CA 1
ATOM 1530 C C . THR A 1 197 ? 2.915 19.950 0.543 1.00 93.31 197 THR A C 1
ATOM 1532 O O . THR A 1 197 ? 2.893 21.161 0.302 1.00 93.31 197 THR A O 1
ATOM 1535 N N . ASP A 1 198 ? 2.201 19.080 -0.174 1.00 95.62 198 ASP A N 1
ATOM 1536 C CA . ASP A 1 198 ? 1.358 19.475 -1.291 1.00 95.62 198 ASP A CA 1
ATOM 1537 C C . ASP A 1 198 ? -0.008 19.997 -0.834 1.00 95.62 198 ASP A C 1
ATOM 1539 O O . ASP A 1 198 ? -0.546 19.669 0.224 1.00 95.62 198 ASP A O 1
ATOM 1543 N N . ARG A 1 199 ? -0.628 20.817 -1.687 1.00 94.69 199 ARG A N 1
ATOM 1544 C CA . ARG A 1 199 ? -1.967 21.352 -1.416 1.00 94.69 199 ARG A CA 1
ATOM 1545 C C . ARG A 1 199 ? -3.017 20.233 -1.484 1.00 94.69 199 ARG A C 1
ATOM 1547 O O . ARG A 1 199 ? -2.980 19.458 -2.442 1.00 94.69 199 ARG A O 1
ATOM 1554 N N . PRO A 1 200 ? -4.049 20.229 -0.617 1.00 94.25 200 PRO A N 1
ATOM 1555 C CA . PRO A 1 200 ? -5.144 19.250 -0.669 1.00 94.25 200 PRO A CA 1
ATOM 1556 C C . PRO A 1 200 ? -5.854 19.175 -2.030 1.00 94.25 200 PRO A C 1
ATOM 1558 O O . PRO A 1 200 ? -6.287 18.111 -2.462 1.00 94.25 200 PRO A O 1
ATOM 1561 N N . THR A 1 201 ? -5.903 20.283 -2.775 1.00 94.50 201 THR A N 1
ATOM 1562 C CA . THR A 1 201 ? -6.472 20.336 -4.134 1.00 94.50 201 THR A CA 1
ATOM 1563 C C . THR A 1 201 ? -5.708 19.499 -5.161 1.00 94.50 201 THR A C 1
ATOM 1565 O O . THR A 1 201 ? -6.240 19.223 -6.239 1.00 94.50 201 THR A O 1
ATOM 1568 N N . SER A 1 202 ? -4.470 19.095 -4.867 1.00 96.38 202 SER A N 1
ATOM 1569 C CA . SER A 1 202 ? -3.719 18.138 -5.682 1.00 96.38 202 SER A CA 1
ATOM 1570 C C . SER A 1 202 ? -4.217 16.703 -5.470 1.00 96.38 202 SER A C 1
ATOM 1572 O O . SER A 1 202 ? -4.273 15.959 -6.449 1.00 96.38 202 SER A O 1
ATOM 1574 N N . ILE A 1 203 ? -4.693 16.376 -4.262 1.00 97.00 203 ILE A N 1
ATOM 1575 C CA . ILE A 1 203 ? -5.121 15.038 -3.828 1.00 97.00 203 ILE A CA 1
ATOM 1576 C C . ILE A 1 203 ? -6.605 14.792 -4.123 1.00 97.00 203 ILE A C 1
ATOM 1578 O O . ILE A 1 203 ? -6.963 13.753 -4.677 1.00 97.00 203 ILE A O 1
ATOM 1582 N N . PHE A 1 204 ? -7.464 15.757 -3.796 1.00 97.31 204 PHE A N 1
ATOM 1583 C CA . PHE A 1 204 ? -8.915 15.562 -3.759 1.00 97.31 204 PHE A CA 1
ATOM 1584 C C . PHE A 1 204 ? -9.654 16.248 -4.909 1.00 97.31 204 PHE A C 1
ATOM 1586 O O . PHE A 1 204 ? -9.207 17.269 -5.447 1.00 97.31 204 PHE A O 1
ATOM 1593 N N . HIS A 1 205 ? -10.821 15.713 -5.275 1.00 92.75 205 HIS A N 1
ATOM 1594 C CA . HIS A 1 205 ? -11.780 16.470 -6.080 1.00 92.75 205 HIS A CA 1
ATOM 1595 C C . HIS A 1 205 ? -12.350 17.635 -5.266 1.00 92.75 205 HIS A C 1
ATOM 1597 O O . HIS A 1 205 ? -12.554 17.530 -4.058 1.00 92.75 205 HIS A O 1
ATOM 1603 N N . LYS A 1 206 ? -12.640 18.757 -5.937 1.00 86.62 206 LYS A N 1
ATOM 1604 C CA . LYS A 1 206 ? -13.306 19.891 -5.289 1.00 86.62 206 LYS A CA 1
ATOM 1605 C C . LYS A 1 206 ? -14.711 19.463 -4.863 1.00 86.62 206 LYS A C 1
ATOM 1607 O O . LYS A 1 206 ? -15.555 19.206 -5.717 1.00 86.62 206 LYS A O 1
ATOM 1612 N N . ARG A 1 207 ? -14.950 19.412 -3.556 1.00 85.44 207 ARG A N 1
ATOM 1613 C CA . ARG A 1 207 ? -16.272 19.245 -2.947 1.00 85.44 207 ARG A CA 1
ATOM 1614 C C . ARG A 1 207 ? -16.393 20.161 -1.738 1.00 85.44 207 ARG A C 1
ATOM 1616 O O . ARG A 1 207 ? -15.392 20.510 -1.116 1.00 85.44 207 ARG A O 1
ATOM 1623 N N . THR A 1 208 ? -17.621 20.544 -1.419 1.00 87.12 208 THR A N 1
ATOM 1624 C CA . THR A 1 208 ? -17.943 21.166 -0.135 1.00 87.12 208 THR A CA 1
ATOM 1625 C C . THR A 1 208 ? -17.740 20.124 0.961 1.00 87.12 208 THR A C 1
ATOM 1627 O O . THR A 1 208 ? -18.421 19.104 0.948 1.00 87.12 208 THR A O 1
ATOM 1630 N N . CYS A 1 209 ? -16.790 20.362 1.859 1.00 91.19 209 CYS A N 1
ATOM 1631 C CA . CYS A 1 209 ? -16.494 19.526 3.022 1.00 91.19 209 CYS A CA 1
ATOM 1632 C C . CYS A 1 209 ? -16.053 20.428 4.179 1.00 91.19 209 CYS A C 1
ATOM 1634 O O . CYS A 1 209 ? -15.659 21.580 3.952 1.00 91.19 209 CYS A O 1
ATOM 1636 N N . THR A 1 210 ? -16.141 19.933 5.413 1.00 93.75 210 THR A N 1
ATOM 1637 C CA . THR A 1 210 ? -15.610 20.669 6.563 1.00 93.75 210 THR A CA 1
ATOM 1638 C C . THR A 1 210 ? -14.080 20.581 6.601 1.00 93.75 210 THR A C 1
ATOM 1640 O O . THR A 1 210 ? -13.462 19.730 5.955 1.00 93.75 210 THR A O 1
ATOM 1643 N N . ALA A 1 211 ? -13.439 21.467 7.368 1.00 92.75 211 ALA A N 1
ATOM 1644 C CA . ALA A 1 211 ? -11.991 21.401 7.571 1.00 92.75 211 ALA A CA 1
ATOM 1645 C C . ALA A 1 211 ? -11.561 20.097 8.270 1.00 92.75 211 ALA A C 1
ATOM 1647 O O . ALA A 1 211 ? -10.474 19.592 7.995 1.00 92.75 211 ALA A O 1
ATOM 1648 N N . GLU A 1 212 ? -12.418 19.549 9.136 1.00 92.56 212 GLU A N 1
ATOM 1649 C CA . GLU A 1 212 ? -12.188 18.288 9.844 1.00 92.56 212 GLU A CA 1
ATOM 1650 C C . GLU A 1 212 ? -12.255 17.089 8.893 1.00 92.56 212 GLU A C 1
ATOM 1652 O O . GLU A 1 212 ? -11.319 16.290 8.869 1.00 92.56 212 GLU A O 1
ATOM 1657 N N . ASP A 1 213 ? -13.280 17.026 8.035 1.00 92.62 213 ASP A N 1
ATOM 1658 C CA . ASP A 1 213 ? -13.400 15.990 7.000 1.00 92.62 213 ASP A CA 1
ATOM 1659 C C . ASP A 1 213 ? -12.164 15.987 6.094 1.00 92.62 213 ASP A C 1
ATOM 1661 O O . ASP A 1 213 ? -11.520 14.957 5.881 1.00 92.62 213 ASP A O 1
ATOM 1665 N N . GLN A 1 214 ? -11.763 17.173 5.617 1.00 94.38 214 GLN A N 1
ATOM 1666 C CA . GLN A 1 214 ? -10.586 17.311 4.768 1.00 94.38 214 GLN A CA 1
ATOM 1667 C C . GLN A 1 214 ? -9.303 16.887 5.491 1.00 94.38 214 GLN A C 1
ATOM 1669 O O . GLN A 1 214 ? -8.454 16.229 4.884 1.00 94.38 214 GLN A O 1
ATOM 1674 N N . ALA A 1 215 ? -9.137 17.251 6.765 1.00 94.44 215 ALA A N 1
ATOM 1675 C CA . ALA A 1 215 ? -7.983 16.843 7.559 1.00 94.44 215 ALA A CA 1
ATOM 1676 C C . ALA A 1 215 ? -7.946 15.320 7.740 1.00 94.44 215 ALA A C 1
ATOM 1678 O O . ALA A 1 215 ? -6.905 14.706 7.512 1.00 94.44 215 ALA A O 1
ATOM 1679 N N . ARG A 1 216 ? -9.085 14.697 8.059 1.00 95.06 216 ARG A N 1
ATOM 1680 C CA . ARG A 1 216 ? -9.210 13.244 8.204 1.00 95.06 216 ARG A CA 1
ATOM 1681 C C . ARG A 1 216 ? -8.886 12.513 6.902 1.00 95.06 216 ARG A C 1
ATOM 1683 O O . ARG A 1 216 ? -8.014 11.646 6.898 1.00 95.06 216 ARG A O 1
ATOM 1690 N N . ALA A 1 217 ? -9.513 12.905 5.792 1.00 95.81 217 ALA A N 1
ATOM 1691 C CA . ALA A 1 217 ? -9.258 12.311 4.481 1.00 95.81 217 ALA A CA 1
ATOM 1692 C C . ALA A 1 217 ? -7.789 12.477 4.056 1.00 95.81 217 ALA A C 1
ATOM 1694 O O . ALA A 1 217 ? -7.194 11.553 3.498 1.00 95.81 217 ALA A O 1
ATOM 1695 N N . THR A 1 218 ? -7.176 13.630 4.362 1.00 96.88 218 THR A N 1
ATOM 1696 C CA . THR A 1 218 ? -5.736 13.865 4.146 1.00 96.88 218 THR A CA 1
ATOM 1697 C C . THR A 1 218 ? -4.903 12.881 4.952 1.00 96.88 218 THR A C 1
ATOM 1699 O O . THR A 1 218 ? -4.017 12.241 4.393 1.00 96.88 218 THR A O 1
ATOM 1702 N N . THR A 1 219 ? -5.208 12.701 6.235 1.00 97.38 219 THR A N 1
ATOM 1703 C CA . THR A 1 219 ? -4.491 11.768 7.108 1.00 97.38 219 THR A CA 1
ATOM 1704 C C . THR A 1 219 ? -4.590 10.326 6.607 1.00 97.38 219 THR A C 1
ATOM 1706 O O . THR A 1 219 ? -3.557 9.676 6.451 1.00 97.38 219 THR A O 1
ATOM 1709 N N . VAL A 1 220 ? -5.789 9.840 6.257 1.00 97.75 220 VAL A N 1
ATOM 1710 C CA . VAL A 1 220 ? -5.985 8.482 5.702 1.00 97.75 220 VAL A CA 1
ATOM 1711 C C . VAL A 1 220 ? -5.200 8.296 4.402 1.00 97.75 220 VAL A C 1
ATOM 1713 O O . VAL A 1 220 ? -4.518 7.284 4.221 1.00 97.75 220 VAL A O 1
ATOM 1716 N N . TYR A 1 221 ? -5.229 9.289 3.510 1.00 98.19 221 TYR A N 1
ATOM 1717 C CA . TYR A 1 221 ? -4.444 9.267 2.279 1.00 98.19 221 TYR A CA 1
ATOM 1718 C C . TYR A 1 221 ? -2.930 9.203 2.548 1.00 98.19 221 TYR A C 1
ATOM 1720 O O . TYR A 1 221 ? -2.235 8.390 1.935 1.00 98.19 221 TYR A O 1
ATOM 1728 N N . ILE A 1 222 ? -2.408 10.023 3.467 1.00 97.88 222 ILE A N 1
ATOM 1729 C CA . ILE A 1 222 ? -0.973 10.061 3.788 1.00 97.88 222 ILE A CA 1
ATOM 1730 C C . ILE A 1 222 ? -0.512 8.746 4.422 1.00 97.88 222 ILE A C 1
ATOM 1732 O O . ILE A 1 222 ? 0.526 8.219 4.010 1.00 97.88 222 ILE A O 1
ATOM 1736 N N . ILE A 1 223 ? -1.297 8.182 5.346 1.00 98.31 223 ILE A N 1
ATOM 1737 C CA . ILE A 1 223 ? -1.061 6.846 5.913 1.00 98.31 223 ILE A CA 1
ATOM 1738 C C . ILE A 1 223 ? -0.985 5.818 4.784 1.00 98.31 223 ILE A C 1
ATOM 1740 O O . ILE A 1 223 ? 0.015 5.115 4.656 1.00 98.31 223 ILE A O 1
ATOM 1744 N N . SER A 1 224 ? -1.991 5.793 3.908 1.00 98.44 224 SER A N 1
ATOM 1745 C CA . SER A 1 224 ? -2.058 4.853 2.784 1.00 98.44 224 SER A CA 1
ATOM 1746 C C . SER A 1 224 ? -0.842 4.977 1.866 1.00 98.44 224 SER A C 1
ATOM 1748 O O . SER A 1 224 ? -0.212 3.975 1.527 1.00 98.44 224 SER A O 1
ATOM 1750 N N . ARG A 1 225 ? -0.457 6.208 1.499 1.00 98.06 225 ARG A N 1
ATOM 1751 C CA . ARG A 1 225 ? 0.712 6.490 0.652 1.00 98.06 225 ARG A CA 1
ATOM 1752 C C . ARG A 1 225 ? 2.006 6.000 1.298 1.00 98.06 225 ARG A C 1
ATOM 1754 O O . ARG A 1 225 ? 2.792 5.330 0.629 1.00 98.06 225 ARG A O 1
ATOM 1761 N N . LYS A 1 226 ? 2.243 6.322 2.575 1.00 97.12 226 LYS A N 1
ATOM 1762 C CA . LYS A 1 226 ? 3.458 5.903 3.292 1.00 97.12 226 LYS A CA 1
ATOM 1763 C C . LYS A 1 226 ? 3.520 4.387 3.441 1.00 97.12 226 LYS A C 1
ATOM 1765 O O . LYS A 1 226 ? 4.556 3.800 3.144 1.00 97.12 226 LYS A O 1
ATOM 1770 N N . THR A 1 227 ? 2.410 3.741 3.785 1.00 98.25 227 THR A N 1
ATOM 1771 C CA . THR A 1 227 ? 2.349 2.278 3.867 1.00 98.25 227 THR A CA 1
ATOM 1772 C C . THR A 1 227 ? 2.565 1.623 2.498 1.00 98.25 227 THR A C 1
ATOM 1774 O O . THR A 1 227 ? 3.298 0.643 2.400 1.00 98.25 227 THR A O 1
ATOM 1777 N N . ALA A 1 228 ? 2.022 2.178 1.411 1.00 97.94 228 ALA A N 1
ATOM 1778 C CA . ALA A 1 228 ? 2.265 1.678 0.055 1.00 97.94 228 ALA A CA 1
ATOM 1779 C C . ALA A 1 228 ? 3.732 1.803 -0.379 1.00 97.94 228 ALA A C 1
ATOM 1781 O O . ALA A 1 228 ? 4.263 0.879 -1.001 1.00 97.94 228 ALA A O 1
ATOM 1782 N N . LEU A 1 229 ? 4.406 2.902 -0.030 1.00 95.94 229 LEU A N 1
ATOM 1783 C CA . LEU A 1 229 ? 5.847 3.065 -0.245 1.00 95.94 229 LEU A CA 1
ATOM 1784 C C . LEU A 1 229 ? 6.652 2.048 0.565 1.00 95.94 229 LEU A C 1
ATOM 1786 O O . LEU A 1 229 ? 7.523 1.375 0.011 1.00 95.94 229 LEU A O 1
ATOM 1790 N N . LEU A 1 230 ? 6.313 1.893 1.845 1.00 95.25 230 LEU A N 1
ATOM 1791 C CA . LEU A 1 230 ? 6.937 0.937 2.750 1.00 95.25 230 LEU A CA 1
ATOM 1792 C C . LEU A 1 230 ? 6.800 -0.498 2.222 1.00 95.25 230 LEU A C 1
ATOM 1794 O O . LEU A 1 230 ? 7.796 -1.196 2.032 1.00 95.25 230 LEU A O 1
ATOM 1798 N N . TYR A 1 231 ? 5.576 -0.907 1.888 1.00 96.56 231 TYR A N 1
ATOM 1799 C CA . TYR A 1 231 ? 5.282 -2.201 1.280 1.00 96.56 231 TYR A CA 1
ATOM 1800 C C . TYR A 1 231 ? 6.064 -2.399 -0.024 1.00 96.56 231 TYR A C 1
ATOM 1802 O O . TYR A 1 231 ? 6.712 -3.427 -0.229 1.00 96.56 231 TYR A O 1
ATOM 1810 N N . SER A 1 232 ? 6.065 -1.394 -0.902 1.00 95.06 232 SER A N 1
ATOM 1811 C CA . SER A 1 232 ? 6.761 -1.471 -2.187 1.00 95.06 232 SER A CA 1
ATOM 1812 C C . SER A 1 232 ? 8.267 -1.639 -2.020 1.00 95.06 232 SER A C 1
ATOM 1814 O O . SER A 1 232 ? 8.863 -2.419 -2.758 1.00 95.06 232 SER A O 1
ATOM 1816 N N . ALA A 1 233 ? 8.880 -0.956 -1.050 1.00 92.00 233 ALA A N 1
ATOM 1817 C CA . ALA A 1 233 ? 10.322 -1.000 -0.806 1.00 92.00 233 ALA A CA 1
ATOM 1818 C C . ALA A 1 233 ? 10.796 -2.335 -0.219 1.00 92.00 233 ALA A C 1
ATOM 1820 O O . ALA A 1 233 ? 11.970 -2.681 -0.355 1.00 92.00 233 ALA A O 1
ATOM 1821 N N . HIS A 1 234 ? 9.897 -3.081 0.428 1.00 90.12 234 HIS A N 1
ATOM 1822 C CA . HIS A 1 234 ? 10.214 -4.360 1.061 1.00 90.12 234 HIS A CA 1
ATOM 1823 C C . HIS A 1 234 ? 9.764 -5.577 0.255 1.00 90.12 234 HIS A C 1
ATOM 1825 O O . HIS A 1 234 ? 10.441 -6.602 0.293 1.00 90.12 234 HIS A O 1
ATOM 1831 N N . VAL A 1 235 ? 8.662 -5.469 -0.488 1.00 92.44 235 VAL A N 1
ATOM 1832 C CA . VAL A 1 235 ? 8.026 -6.615 -1.151 1.00 92.44 235 VAL A CA 1
ATOM 1833 C C . VAL A 1 235 ? 8.135 -6.532 -2.671 1.00 92.44 235 VAL A C 1
ATOM 1835 O O . VAL A 1 235 ? 8.565 -7.483 -3.322 1.00 92.44 235 VAL A O 1
ATOM 1838 N N . VAL A 1 236 ? 7.764 -5.396 -3.268 1.00 92.12 236 VAL A N 1
ATOM 1839 C CA . VAL A 1 236 ? 7.646 -5.284 -4.735 1.00 92.12 236 VAL A CA 1
ATOM 1840 C C . VAL A 1 236 ? 8.987 -4.992 -5.395 1.00 92.12 236 VAL A C 1
ATOM 1842 O O . VAL A 1 236 ? 9.343 -5.638 -6.380 1.00 92.12 236 VAL A O 1
ATOM 1845 N N . LEU A 1 237 ? 9.738 -4.040 -4.853 1.00 88.75 237 LEU A N 1
ATOM 1846 C CA . LEU A 1 237 ? 11.077 -3.659 -5.274 1.00 88.75 237 LEU A CA 1
ATOM 1847 C C . LEU A 1 237 ? 11.983 -3.693 -4.034 1.00 88.75 237 LEU A C 1
ATOM 1849 O O . LEU A 1 237 ? 12.256 -2.636 -3.473 1.00 88.75 237 LEU A O 1
ATOM 1853 N N . PRO A 1 238 ? 12.416 -4.885 -3.579 1.00 84.19 238 PRO A N 1
ATOM 1854 C CA . PRO A 1 238 ? 13.222 -5.018 -2.371 1.00 84.19 238 PRO A CA 1
ATOM 1855 C C . PRO A 1 238 ? 14.538 -4.248 -2.529 1.00 84.19 238 PRO A C 1
ATOM 1857 O O . PRO A 1 238 ? 15.429 -4.659 -3.278 1.00 84.19 238 PRO A O 1
ATOM 1860 N N . LEU A 1 239 ? 14.637 -3.104 -1.851 1.00 78.69 239 LEU A N 1
ATOM 1861 C CA . LEU A 1 239 ? 15.811 -2.238 -1.898 1.00 78.69 239 LEU A CA 1
ATOM 1862 C C . LEU A 1 239 ? 16.851 -2.672 -0.850 1.00 78.69 239 LEU A C 1
ATOM 1864 O O . LEU A 1 239 ? 16.494 -3.153 0.229 1.00 78.69 239 LEU A O 1
ATOM 1868 N N . PRO A 1 240 ? 18.157 -2.506 -1.122 1.00 77.50 240 PRO A N 1
ATOM 1869 C CA . PRO A 1 240 ? 19.181 -2.718 -0.106 1.00 77.50 240 PRO A CA 1
ATOM 1870 C C . PRO A 1 240 ? 19.131 -1.619 0.972 1.00 77.50 240 PRO A C 1
ATOM 1872 O O . PRO A 1 240 ? 18.766 -0.480 0.695 1.00 77.50 240 PRO A O 1
ATOM 1875 N N . GLN A 1 241 ? 19.570 -1.952 2.193 1.00 75.25 241 GLN A N 1
ATOM 1876 C CA . GLN A 1 241 ? 19.808 -1.002 3.300 1.00 75.25 241 GLN A CA 1
ATOM 1877 C C . GLN A 1 241 ? 18.584 -0.181 3.755 1.00 75.25 241 GLN A C 1
ATOM 1879 O O . GLN A 1 241 ? 18.705 0.935 4.250 1.00 75.25 241 GLN A O 1
ATOM 1884 N N . THR A 1 242 ? 17.390 -0.762 3.680 1.00 80.00 242 THR A N 1
ATOM 1885 C CA . THR A 1 242 ? 16.129 -0.080 4.009 1.00 80.00 242 THR A CA 1
ATOM 1886 C C . THR A 1 242 ? 15.814 0.032 5.508 1.00 80.00 242 THR A C 1
ATOM 1888 O O . THR A 1 242 ? 14.700 0.397 5.863 1.00 80.00 242 THR A O 1
ATOM 1891 N N . SER A 1 243 ? 16.716 -0.326 6.426 1.00 84.69 243 SER A N 1
ATOM 1892 C CA . SER A 1 243 ? 16.393 -0.392 7.866 1.00 84.69 243 SER A CA 1
ATOM 1893 C C . SER A 1 243 ? 16.047 0.975 8.468 1.00 84.69 243 SER A C 1
ATOM 1895 O O . SER A 1 243 ? 15.091 1.085 9.234 1.00 84.69 243 SER A O 1
ATOM 1897 N N . LEU A 1 244 ? 16.794 2.020 8.097 1.00 85.62 244 LEU A N 1
ATOM 1898 C CA . LEU A 1 244 ? 16.556 3.386 8.570 1.00 85.62 244 LEU A CA 1
ATOM 1899 C C . LEU A 1 244 ? 15.237 3.941 8.038 1.00 85.62 244 LEU A C 1
ATOM 1901 O O . LEU A 1 244 ? 14.435 4.463 8.812 1.00 85.62 244 LEU A O 1
ATOM 1905 N N . ILE A 1 245 ? 14.997 3.792 6.733 1.00 86.50 245 ILE A N 1
ATOM 1906 C CA . ILE A 1 245 ? 13.772 4.288 6.108 1.00 86.50 245 ILE A CA 1
ATOM 1907 C C . ILE A 1 245 ? 12.543 3.513 6.588 1.00 86.50 245 ILE A C 1
ATOM 1909 O O . ILE A 1 245 ? 11.532 4.137 6.890 1.00 86.50 245 ILE A O 1
ATOM 1913 N N . ARG A 1 246 ? 12.658 2.191 6.784 1.00 90.94 246 ARG A N 1
ATOM 1914 C CA . ARG A 1 246 ? 11.616 1.367 7.408 1.00 90.94 246 ARG A CA 1
ATOM 1915 C C . ARG A 1 246 ? 11.230 1.931 8.766 1.00 90.94 246 ARG A C 1
ATOM 1917 O O . ARG A 1 246 ? 10.069 2.239 8.995 1.00 90.94 246 ARG A O 1
ATOM 1924 N N . ARG A 1 247 ? 12.218 2.128 9.645 1.00 92.75 247 ARG A N 1
ATOM 1925 C CA . ARG A 1 247 ? 11.998 2.679 10.986 1.00 92.75 247 ARG A CA 1
ATOM 1926 C C . ARG A 1 247 ? 11.318 4.048 10.929 1.00 92.75 247 ARG A C 1
ATOM 1928 O O . ARG A 1 247 ? 10.340 4.259 11.637 1.00 92.75 247 ARG A O 1
ATOM 1935 N N . LYS A 1 248 ? 11.832 4.957 10.094 1.00 92.81 248 LYS A N 1
ATOM 1936 C CA . LYS A 1 248 ? 11.287 6.310 9.929 1.00 92.81 248 LYS A CA 1
ATOM 1937 C C . LYS A 1 248 ? 9.831 6.271 9.453 1.00 92.81 248 LYS A C 1
ATOM 1939 O O . LYS A 1 248 ? 8.973 6.830 10.122 1.00 92.81 248 LYS A O 1
ATOM 1944 N N . MET A 1 249 ? 9.549 5.579 8.347 1.00 93.50 249 MET A N 1
ATOM 1945 C CA . MET A 1 249 ? 8.200 5.505 7.778 1.00 93.50 249 MET A CA 1
ATOM 1946 C C . MET A 1 249 ? 7.210 4.856 8.748 1.00 93.50 249 MET A C 1
ATOM 1948 O O . MET A 1 249 ? 6.104 5.359 8.898 1.00 93.50 249 MET A O 1
ATOM 1952 N N . THR A 1 250 ? 7.597 3.778 9.437 1.00 96.62 250 THR A N 1
ATOM 1953 C CA . THR A 1 250 ? 6.734 3.127 10.434 1.00 96.62 250 THR A CA 1
ATOM 1954 C C . THR A 1 250 ? 6.379 4.070 11.587 1.00 96.62 250 THR A C 1
ATOM 1956 O O . THR A 1 250 ? 5.228 4.087 12.016 1.00 96.62 250 THR A O 1
ATOM 1959 N N . LEU A 1 251 ? 7.336 4.871 12.077 1.00 96.88 251 LEU A N 1
ATOM 1960 C CA . LEU A 1 251 ? 7.071 5.878 13.113 1.00 96.88 251 LEU A CA 1
ATOM 1961 C C . LEU A 1 251 ? 6.125 6.973 12.614 1.00 96.88 251 LEU A C 1
ATOM 1963 O O . LEU A 1 251 ? 5.171 7.305 13.307 1.00 96.88 251 LEU A O 1
ATOM 1967 N N . GLU A 1 252 ? 6.338 7.483 11.404 1.00 96.19 252 GLU A N 1
ATOM 1968 C CA . GLU A 1 252 ? 5.457 8.498 10.819 1.00 96.19 252 GLU A CA 1
ATOM 1969 C C . GLU A 1 252 ? 4.038 7.952 10.599 1.00 96.19 252 GLU A C 1
ATOM 1971 O O . GLU A 1 252 ? 3.066 8.630 10.916 1.00 96.19 252 GLU A O 1
ATOM 1976 N N . ILE A 1 253 ? 3.889 6.714 10.103 1.00 97.81 253 ILE A N 1
ATOM 1977 C CA . ILE A 1 253 ? 2.577 6.056 9.962 1.00 97.81 253 ILE A CA 1
ATOM 1978 C C . ILE A 1 253 ? 1.876 5.980 11.321 1.00 97.81 253 ILE A C 1
ATOM 1980 O O . ILE A 1 253 ? 0.704 6.336 11.419 1.00 97.81 253 ILE A O 1
ATOM 1984 N N . HIS A 1 254 ? 2.597 5.562 12.364 1.00 97.81 254 HIS A N 1
ATOM 1985 C CA . HIS A 1 254 ? 2.081 5.515 13.729 1.00 97.81 254 HIS A CA 1
ATOM 1986 C C . HIS A 1 254 ? 1.616 6.902 14.208 1.00 97.81 254 HIS A C 1
ATOM 1988 O O . HIS A 1 254 ? 0.488 7.045 14.675 1.00 97.81 254 HIS A O 1
ATOM 1994 N N . GLU A 1 255 ? 2.433 7.943 14.030 1.00 97.06 255 GLU A N 1
ATOM 1995 C CA . GLU A 1 255 ? 2.077 9.321 14.393 1.00 97.06 255 GLU A CA 1
ATOM 1996 C C . GLU A 1 255 ? 0.814 9.808 13.673 1.00 97.06 255 GLU A C 1
ATOM 1998 O O . GLU A 1 255 ? -0.066 10.383 14.312 1.00 97.06 255 GLU A O 1
ATOM 2003 N N . TYR A 1 256 ? 0.677 9.538 12.371 1.00 97.12 256 TYR A N 1
ATOM 2004 C CA . TYR A 1 256 ? -0.529 9.898 11.625 1.00 97.12 256 TYR A CA 1
ATOM 2005 C C . TYR A 1 256 ? -1.757 9.097 12.068 1.00 97.12 256 TYR A C 1
ATOM 2007 O O . TYR A 1 256 ? -2.846 9.666 12.143 1.00 97.12 256 TYR A O 1
ATOM 2015 N N . MET A 1 257 ? -1.615 7.809 12.394 1.00 96.69 257 MET A N 1
ATOM 2016 C CA . MET A 1 257 ? -2.745 7.024 12.896 1.00 96.69 257 MET A CA 1
ATOM 2017 C C . MET A 1 257 ? -3.253 7.540 14.247 1.00 96.69 257 MET A C 1
ATOM 2019 O O . MET A 1 257 ? -4.464 7.590 14.453 1.00 96.69 257 MET A O 1
ATOM 2023 N N . LEU A 1 258 ? -2.371 8.030 15.126 1.00 95.75 258 LEU A N 1
ATOM 2024 C CA . LEU A 1 258 ? -2.774 8.664 16.391 1.00 95.75 258 LEU A CA 1
ATOM 2025 C C . LEU A 1 258 ? -3.616 9.941 16.199 1.00 95.75 258 LEU A C 1
ATOM 2027 O O . LEU A 1 258 ? -4.335 10.350 17.117 1.00 95.75 258 LEU A O 1
ATOM 2031 N N . LEU A 1 259 ? -3.546 10.582 15.026 1.00 94.62 259 LEU A N 1
ATOM 2032 C CA . LEU A 1 259 ? -4.385 11.737 14.691 1.00 94.62 259 LEU A CA 1
ATOM 2033 C C . LEU A 1 259 ? -5.820 11.335 14.320 1.00 94.62 259 LEU A C 1
ATOM 2035 O O . LEU A 1 259 ? -6.722 12.167 14.420 1.00 94.62 259 LEU A O 1
ATOM 2039 N N . LEU A 1 260 ? -6.055 10.078 13.930 1.00 93.06 260 LEU A N 1
ATOM 2040 C CA . LEU A 1 260 ? -7.381 9.546 13.605 1.00 93.06 260 LEU A CA 1
ATOM 2041 C C . LEU A 1 260 ? -8.150 9.180 14.883 1.00 93.06 260 LEU A C 1
ATOM 2043 O O . LEU A 1 260 ? -8.417 8.012 15.167 1.00 93.06 260 LEU A O 1
ATOM 2047 N N . LYS A 1 261 ? -8.505 10.202 15.666 1.00 77.88 261 LYS A N 1
ATOM 2048 C CA . LYS A 1 261 ? -9.321 10.059 16.878 1.00 77.88 261 LYS A CA 1
ATOM 2049 C C . LYS A 1 261 ? -10.800 9.835 16.540 1.00 77.88 261 LYS A C 1
ATOM 2051 O O . LYS A 1 261 ? -11.276 10.233 15.477 1.00 77.88 261 LYS A O 1
ATOM 2056 N N . GLY A 1 262 ? -11.529 9.262 17.498 1.00 79.19 262 GLY A N 1
ATOM 2057 C CA . GLY A 1 262 ? -12.988 9.151 17.464 1.00 79.19 262 GLY A CA 1
ATOM 2058 C C . GLY A 1 262 ? -13.520 7.998 16.613 1.00 79.19 262 GLY A C 1
ATOM 2059 O O . GLY A 1 262 ? -12.786 7.091 16.223 1.00 79.19 262 GLY A O 1
ATOM 2060 N N . GLN A 1 263 ? -14.829 8.034 16.357 1.00 79.75 263 GLN A N 1
ATOM 2061 C CA . GLN A 1 263 ? -15.513 7.017 15.567 1.00 79.75 263 GLN A CA 1
ATOM 2062 C C . GLN A 1 263 ? -14.983 7.021 14.133 1.00 79.75 263 GLN A C 1
ATOM 2064 O O . GLN A 1 263 ? -14.913 8.065 13.481 1.00 79.75 263 GLN A O 1
ATOM 2069 N N . ARG A 1 264 ? -14.602 5.841 13.645 1.00 86.69 264 ARG A N 1
ATOM 2070 C CA . ARG A 1 264 ? -14.073 5.680 12.294 1.00 86.69 264 ARG A CA 1
ATOM 2071 C C . ARG A 1 264 ? -15.196 5.284 11.341 1.00 86.69 264 ARG A C 1
ATOM 2073 O O . ARG A 1 264 ? -15.926 4.342 11.657 1.00 86.69 264 ARG A O 1
ATOM 2080 N N . PRO A 1 265 ? -15.355 5.978 10.203 1.00 90.31 265 PRO A N 1
ATOM 2081 C CA . PRO A 1 265 ? -16.264 5.539 9.158 1.00 90.31 265 PRO A CA 1
ATOM 2082 C C . PRO A 1 265 ? -15.901 4.131 8.687 1.00 90.31 265 PRO A C 1
ATOM 2084 O O . PRO A 1 265 ? -14.725 3.814 8.517 1.00 90.31 265 PRO A O 1
ATOM 2087 N N . GLU A 1 266 ? -16.916 3.311 8.426 1.00 88.00 266 GLU A N 1
ATOM 2088 C CA . GLU A 1 266 ? -16.747 1.933 7.949 1.00 88.00 266 GLU A CA 1
ATOM 2089 C C . GLU A 1 266 ? -15.885 1.864 6.678 1.00 88.00 266 GLU A C 1
ATOM 2091 O O . GLU A 1 266 ? -15.005 1.016 6.566 1.00 88.00 266 GLU A O 1
ATOM 2096 N N . ALA A 1 267 ? -16.046 2.848 5.785 1.00 88.19 267 ALA A N 1
ATOM 2097 C CA . ALA A 1 267 ? -15.298 2.979 4.534 1.00 88.19 267 ALA A CA 1
ATOM 2098 C C . ALA A 1 267 ? -13.773 3.164 4.699 1.00 88.19 267 ALA A C 1
ATOM 2100 O O . ALA A 1 267 ? -13.049 3.141 3.708 1.00 88.19 267 ALA A O 1
ATOM 2101 N N . GLU A 1 268 ? -13.278 3.394 5.918 1.00 94.12 268 GLU A N 1
ATOM 2102 C CA . GLU A 1 268 ? -11.849 3.553 6.204 1.00 94.12 268 GLU A CA 1
ATOM 2103 C C . GLU A 1 268 ? -11.238 2.324 6.889 1.00 94.12 268 GLU A C 1
ATOM 2105 O O . GLU A 1 268 ? -10.015 2.204 6.958 1.00 94.12 268 GLU A O 1
ATOM 2110 N N . LEU A 1 269 ? -12.059 1.415 7.421 1.00 95.88 269 LEU A N 1
ATOM 2111 C CA . LEU A 1 269 ? -11.581 0.360 8.312 1.00 95.88 269 LEU A CA 1
ATOM 2112 C C . LEU A 1 269 ? -10.650 -0.621 7.599 1.00 95.88 269 LEU A C 1
ATOM 2114 O O . LEU A 1 269 ? -9.585 -0.934 8.127 1.00 95.88 269 LEU A O 1
ATOM 2118 N N . GLU A 1 270 ? -10.999 -1.078 6.395 1.00 96.88 270 GLU A N 1
ATOM 2119 C CA . GLU A 1 270 ? -10.197 -2.084 5.689 1.00 96.88 270 GLU A CA 1
ATOM 2120 C C . GLU A 1 270 ? -8.846 -1.525 5.227 1.00 96.88 270 GLU A C 1
ATOM 2122 O O . GLU A 1 270 ? -7.817 -2.193 5.355 1.00 96.88 270 GLU A O 1
ATOM 2127 N N . ILE A 1 271 ? -8.817 -0.284 4.725 1.00 97.50 271 ILE A N 1
ATOM 2128 C CA . ILE A 1 271 ? -7.562 0.347 4.295 1.00 97.50 271 ILE A CA 1
ATOM 2129 C C . ILE A 1 271 ? -6.652 0.649 5.486 1.00 97.50 271 ILE A C 1
ATOM 2131 O O . ILE A 1 271 ? -5.436 0.455 5.395 1.00 97.50 271 ILE A O 1
ATOM 2135 N N . LEU A 1 272 ? -7.223 1.071 6.619 1.00 97.88 272 LEU A N 1
ATOM 2136 C CA . LEU A 1 272 ? -6.470 1.249 7.856 1.00 97.88 272 LEU A CA 1
ATOM 2137 C C . LEU A 1 272 ? -5.977 -0.093 8.394 1.00 97.88 272 LEU A C 1
ATOM 2139 O O . LEU A 1 272 ? -4.829 -0.164 8.820 1.00 97.88 272 LEU A O 1
ATOM 2143 N N . LEU A 1 273 ? -6.768 -1.166 8.290 1.00 98.25 273 LEU A N 1
ATOM 2144 C CA . LEU A 1 273 ? -6.349 -2.511 8.688 1.00 98.25 273 LEU A CA 1
ATOM 2145 C C . LEU A 1 273 ? -5.155 -2.970 7.855 1.00 98.25 273 LEU A C 1
ATOM 2147 O O . LEU A 1 273 ? -4.143 -3.391 8.415 1.00 98.25 273 LEU A O 1
ATOM 2151 N N . TRP A 1 274 ? -5.225 -2.821 6.529 1.00 98.44 274 TRP A N 1
ATOM 2152 C CA . TRP A 1 274 ? -4.095 -3.122 5.653 1.00 98.44 274 TRP A CA 1
ATOM 2153 C C . TRP A 1 274 ? -2.847 -2.317 6.047 1.00 98.44 274 TRP A C 1
ATOM 2155 O O . TRP A 1 274 ? -1.753 -2.878 6.154 1.00 98.44 274 TRP A O 1
ATOM 2165 N N . CYS A 1 275 ? -3.009 -1.024 6.350 1.00 98.56 275 CYS A N 1
ATOM 2166 C CA . CYS A 1 275 ? -1.907 -0.185 6.814 1.00 98.56 275 CYS A CA 1
ATOM 2167 C C . CYS A 1 275 ? -1.317 -0.660 8.148 1.00 98.56 275 CYS A C 1
ATOM 2169 O O . CYS A 1 275 ? -0.093 -0.745 8.270 1.00 98.56 275 CYS A O 1
ATOM 2171 N N . SER A 1 276 ? -2.161 -1.013 9.119 1.00 98.38 276 SER A N 1
ATOM 2172 C CA . SER A 1 276 ? -1.748 -1.485 10.443 1.00 98.38 276 SER A CA 1
ATOM 2173 C C . SER A 1 276 ? -1.005 -2.813 10.373 1.00 98.38 276 SER A C 1
ATOM 2175 O O . SER A 1 276 ? 0.025 -2.969 11.027 1.00 98.38 276 SER A O 1
ATOM 2177 N N . ILE A 1 277 ? -1.458 -3.750 9.533 1.00 98.50 277 ILE A N 1
ATOM 2178 C CA . ILE A 1 277 ? -0.775 -5.034 9.335 1.00 98.50 277 ILE A CA 1
ATOM 2179 C C . ILE A 1 277 ? 0.613 -4.822 8.722 1.00 98.50 277 ILE A C 1
ATOM 2181 O O . ILE A 1 277 ? 1.607 -5.323 9.252 1.00 98.50 277 ILE A O 1
ATOM 2185 N N . VAL A 1 278 ? 0.719 -4.051 7.635 1.00 98.25 278 VAL A N 1
ATOM 2186 C CA . VAL A 1 278 ? 2.011 -3.816 6.970 1.00 98.25 278 VAL A CA 1
ATOM 2187 C C . VAL A 1 278 ? 2.982 -3.067 7.887 1.00 98.25 278 VAL A C 1
ATOM 2189 O O . VAL A 1 278 ? 4.146 -3.464 8.009 1.00 98.25 278 VAL A O 1
ATOM 2192 N N . ALA A 1 279 ? 2.524 -2.006 8.553 1.00 97.94 279 ALA A N 1
ATOM 2193 C CA . ALA A 1 279 ? 3.355 -1.235 9.470 1.00 97.94 279 ALA A CA 1
ATOM 2194 C C . ALA A 1 279 ? 3.756 -2.058 10.707 1.00 97.94 279 ALA A C 1
ATOM 2196 O O . ALA A 1 279 ? 4.920 -2.016 11.102 1.00 97.94 279 ALA A O 1
ATOM 2197 N N . GLY A 1 280 ? 2.846 -2.871 11.254 1.00 97.62 280 GLY A N 1
ATOM 2198 C CA . GLY A 1 280 ? 3.104 -3.785 12.369 1.00 97.62 280 GLY A CA 1
ATOM 2199 C C . GLY A 1 280 ? 4.147 -4.859 12.046 1.00 97.62 280 GLY A C 1
ATOM 2200 O O . GLY A 1 280 ? 5.034 -5.119 12.862 1.00 97.62 280 GLY A O 1
ATOM 2201 N N . ILE A 1 281 ? 4.121 -5.422 10.832 1.00 96.31 281 ILE A N 1
ATOM 2202 C CA . ILE A 1 281 ? 5.181 -6.319 10.335 1.00 96.31 281 ILE A CA 1
ATOM 2203 C C . ILE A 1 281 ? 6.524 -5.576 10.264 1.00 96.31 281 ILE A C 1
ATOM 2205 O O . ILE A 1 281 ? 7.557 -6.097 10.681 1.00 96.31 281 ILE A O 1
ATOM 2209 N N . CYS A 1 282 ? 6.520 -4.336 9.770 1.00 94.88 282 CYS A N 1
ATOM 2210 C CA . CYS A 1 282 ? 7.729 -3.522 9.624 1.00 94.88 282 CYS A CA 1
ATOM 2211 C C . CYS A 1 282 ? 8.258 -2.926 10.943 1.00 94.88 282 CYS A C 1
ATOM 2213 O O . CYS A 1 282 ? 9.373 -2.398 10.964 1.00 94.88 282 CYS A O 1
ATOM 2215 N N . ALA A 1 283 ? 7.469 -2.979 12.021 1.00 94.44 283 ALA A N 1
ATOM 2216 C CA . ALA A 1 283 ? 7.798 -2.480 13.357 1.00 94.44 283 ALA A CA 1
ATOM 2217 C C . ALA A 1 283 ? 8.542 -3.510 14.229 1.00 94.44 283 ALA A C 1
ATOM 2219 O O . ALA A 1 283 ? 8.721 -3.279 15.420 1.00 94.44 283 ALA A O 1
ATOM 2220 N N . ASP A 1 284 ? 8.990 -4.626 13.655 1.00 83.56 284 ASP A N 1
ATOM 2221 C CA . ASP A 1 284 ? 9.672 -5.745 14.318 1.00 83.56 284 ASP A CA 1
ATOM 2222 C C . ASP A 1 284 ? 10.812 -5.354 15.280 1.00 83.56 284 ASP A C 1
ATOM 2224 O O . ASP A 1 284 ? 10.976 -5.945 16.344 1.00 83.56 284 ASP A O 1
ATOM 2228 N N . ALA A 1 285 ? 11.586 -4.326 14.933 1.00 86.00 285 ALA A N 1
ATOM 2229 C CA . ALA A 1 285 ? 12.677 -3.809 15.758 1.00 86.00 285 ALA A CA 1
ATOM 2230 C C . ALA A 1 285 ? 12.229 -2.763 16.806 1.00 86.00 285 ALA A C 1
ATOM 2232 O O . ALA A 1 285 ? 13.061 -2.204 17.521 1.00 86.00 285 ALA A O 1
ATOM 2233 N N . MET A 1 286 ? 10.932 -2.458 16.883 1.00 93.19 286 MET A N 1
ATOM 2234 C CA . MET A 1 286 ? 10.324 -1.435 17.738 1.00 93.19 286 MET A CA 1
ATOM 2235 C C . MET A 1 286 ? 9.120 -2.013 18.491 1.00 93.19 286 MET A C 1
ATOM 2237 O O . MET A 1 286 ? 7.976 -1.649 18.223 1.00 93.19 286 MET A O 1
ATOM 2241 N N . LEU A 1 287 ? 9.377 -2.893 19.462 1.00 92.69 287 LEU A N 1
ATOM 2242 C CA . LEU A 1 287 ? 8.342 -3.689 20.142 1.00 92.69 287 LEU A CA 1
ATOM 2243 C C . LEU A 1 287 ? 7.143 -2.877 20.662 1.00 92.69 287 LEU A C 1
ATOM 2245 O O . LEU A 1 287 ? 6.012 -3.325 20.527 1.00 92.69 287 LEU A O 1
ATOM 2249 N N . ALA A 1 288 ? 7.366 -1.679 21.213 1.00 95.44 288 ALA A N 1
ATOM 2250 C CA . ALA A 1 288 ? 6.283 -0.818 21.703 1.00 95.44 288 ALA A CA 1
ATOM 2251 C C . ALA A 1 288 ? 5.381 -0.270 20.580 1.00 95.44 288 ALA A C 1
ATOM 2253 O O . ALA A 1 288 ? 4.180 -0.113 20.763 1.00 95.44 288 ALA A O 1
ATOM 2254 N N . ILE A 1 289 ? 5.956 0.016 19.410 1.00 96.50 289 ILE A N 1
ATOM 2255 C CA . ILE A 1 289 ? 5.202 0.472 18.237 1.00 96.50 289 ILE A CA 1
ATOM 2256 C C . ILE A 1 289 ? 4.507 -0.719 17.573 1.00 96.50 289 ILE A C 1
ATOM 2258 O O . ILE A 1 289 ? 3.359 -0.611 17.155 1.00 96.50 289 ILE A O 1
ATOM 2262 N N . GLN A 1 290 ? 5.171 -1.876 17.517 1.00 96.38 290 GLN A N 1
ATOM 2263 C CA . GLN A 1 290 ? 4.559 -3.104 17.020 1.00 96.38 290 GLN A CA 1
ATOM 2264 C C . GLN A 1 290 ? 3.349 -3.509 17.866 1.00 96.38 290 GLN A C 1
ATOM 2266 O O . GLN A 1 290 ? 2.299 -3.797 17.303 1.00 96.38 290 GLN A O 1
ATOM 2271 N N . SER A 1 291 ? 3.461 -3.493 19.197 1.00 96.31 291 SER A N 1
ATOM 2272 C CA . SER A 1 291 ? 2.344 -3.833 20.083 1.00 96.31 291 SER A CA 1
ATOM 2273 C C . SER A 1 291 ? 1.179 -2.852 19.954 1.00 96.31 291 SER A C 1
ATOM 2275 O O . SER A 1 291 ? 0.023 -3.267 20.032 1.00 96.31 291 SER A O 1
ATOM 2277 N N . TRP A 1 292 ? 1.463 -1.573 19.686 1.00 96.75 292 TRP A N 1
ATOM 2278 C CA . TRP A 1 292 ? 0.433 -0.599 19.340 1.00 96.75 292 TRP A CA 1
ATOM 2279 C C . TRP A 1 292 ? -0.294 -0.987 18.045 1.00 96.75 292 TRP A C 1
ATOM 2281 O O . TRP A 1 292 ? -1.517 -1.085 18.055 1.00 96.75 292 TRP A O 1
ATOM 2291 N N . PHE A 1 293 ? 0.435 -1.310 16.967 1.00 97.69 293 PHE A N 1
ATOM 2292 C CA . PHE A 1 293 ? -0.179 -1.751 15.706 1.00 97.69 293 PHE A CA 1
ATOM 2293 C C . PHE A 1 293 ? -0.955 -3.065 15.842 1.00 97.69 293 PHE A C 1
ATOM 2295 O O . PHE A 1 293 ? -1.958 -3.245 15.159 1.00 97.69 293 PHE A O 1
ATOM 2302 N N . VAL A 1 294 ? -0.524 -3.977 16.719 1.00 97.62 294 VAL A N 1
ATOM 2303 C CA . VAL A 1 294 ? -1.266 -5.210 17.032 1.00 97.62 294 VAL A CA 1
ATOM 2304 C C . VAL A 1 294 ? -2.621 -4.882 17.660 1.00 97.62 294 VAL A C 1
ATOM 2306 O O . VAL A 1 294 ? -3.633 -5.431 17.230 1.00 97.62 294 VAL A O 1
ATOM 2309 N N . ARG A 1 295 ? -2.662 -3.971 18.639 1.00 96.69 295 ARG A N 1
ATOM 2310 C CA . ARG A 1 295 ? -3.918 -3.546 19.277 1.00 96.69 295 ARG A CA 1
ATOM 2311 C C . ARG A 1 295 ? -4.829 -2.815 18.297 1.00 96.69 295 ARG A C 1
ATOM 2313 O O . ARG A 1 295 ? -6.000 -3.143 18.182 1.00 96.69 295 ARG A O 1
ATOM 2320 N N . GLU A 1 296 ? -4.257 -1.885 17.546 1.00 96.31 296 GLU A N 1
ATOM 2321 C CA . GLU A 1 296 ? -4.945 -1.132 16.502 1.00 96.31 296 GLU A CA 1
ATOM 2322 C C . GLU A 1 296 ? -5.547 -2.067 15.434 1.00 96.31 296 GLU A C 1
ATOM 2324 O O . GLU A 1 296 ? -6.710 -1.934 15.061 1.00 96.31 296 GLU A O 1
ATOM 2329 N N . ALA A 1 297 ? -4.790 -3.066 14.969 1.00 97.50 297 ALA A N 1
ATOM 2330 C CA . ALA A 1 297 ? -5.293 -4.069 14.036 1.00 97.50 297 ALA A CA 1
ATOM 2331 C C . ALA A 1 297 ? -6.401 -4.933 14.654 1.00 97.50 297 ALA A C 1
ATOM 2333 O O . ALA A 1 297 ? -7.329 -5.303 13.938 1.00 97.50 297 ALA A O 1
ATOM 2334 N N . ARG A 1 298 ? -6.337 -5.231 15.961 1.00 96.81 298 ARG A N 1
ATOM 2335 C CA . ARG A 1 298 ? -7.405 -5.947 16.671 1.00 96.81 298 ARG A CA 1
ATOM 2336 C C . ARG A 1 298 ? -8.711 -5.162 16.654 1.00 96.81 298 ARG A C 1
ATOM 2338 O O . ARG A 1 298 ? -9.716 -5.700 16.208 1.00 96.81 298 ARG A O 1
ATOM 2345 N N . GLU A 1 299 ? -8.675 -3.891 17.044 1.00 95.50 299 GLU A N 1
ATOM 2346 C CA . GLU A 1 299 ? -9.858 -3.018 17.038 1.00 95.50 299 GLU A CA 1
ATOM 2347 C C . GLU A 1 299 ? -10.484 -2.911 15.637 1.00 95.50 299 GLU A C 1
ATOM 2349 O O . GLU A 1 299 ? -11.705 -2.953 15.480 1.00 95.50 299 GLU A O 1
ATOM 2354 N N . LEU A 1 300 ? -9.647 -2.826 14.598 1.00 96.31 300 LEU A N 1
ATOM 2355 C CA . LEU A 1 300 ? -10.099 -2.805 13.206 1.00 96.31 300 LEU A CA 1
ATOM 2356 C C . LEU A 1 300 ? -10.705 -4.148 12.766 1.00 96.31 300 LEU A C 1
ATOM 2358 O O . LEU A 1 300 ? -11.725 -4.152 12.076 1.00 96.31 300 LEU A O 1
ATOM 2362 N N . CYS A 1 301 ? -10.123 -5.280 13.178 1.00 96.94 301 CYS A N 1
ATOM 2363 C CA . CYS A 1 301 ? -10.690 -6.607 12.917 1.00 96.94 301 CYS A CA 1
ATOM 2364 C C . CYS A 1 301 ? -12.041 -6.786 13.613 1.00 96.94 301 CYS A C 1
ATOM 2366 O O . CYS A 1 301 ? -12.969 -7.288 12.986 1.00 96.94 301 CYS A O 1
ATOM 2368 N N . ASP A 1 302 ? -12.177 -6.326 14.858 1.00 95.44 302 ASP A N 1
ATOM 2369 C CA . ASP A 1 302 ? -13.435 -6.378 15.605 1.00 95.44 302 ASP A CA 1
ATOM 2370 C C . ASP A 1 302 ? -14.520 -5.533 14.913 1.00 95.44 302 ASP A C 1
ATOM 2372 O O . ASP A 1 302 ? -15.651 -5.992 14.735 1.00 95.44 302 ASP A O 1
ATOM 2376 N N . GLY A 1 303 ? -14.165 -4.332 14.436 1.00 94.69 303 GLY A N 1
ATOM 2377 C CA . GLY A 1 303 ? -15.060 -3.468 13.658 1.00 94.69 303 GLY A CA 1
ATOM 2378 C C . GLY A 1 303 ? -15.511 -4.085 12.327 1.00 94.69 303 GLY A C 1
ATOM 2379 O O . GLY A 1 303 ? -16.665 -3.920 11.934 1.00 94.69 303 GLY A O 1
ATOM 2380 N N . LEU A 1 304 ? -14.627 -4.839 11.668 1.00 95.06 304 LEU A N 1
ATOM 2381 C CA . LEU A 1 304 ? -14.896 -5.555 10.413 1.00 95.06 304 LEU A CA 1
ATOM 2382 C C . LEU A 1 304 ? -15.450 -6.975 10.617 1.00 95.06 304 LEU A C 1
ATOM 2384 O O . LEU A 1 304 ? -15.797 -7.640 9.644 1.00 95.06 304 LEU A O 1
ATOM 2388 N N . LYS A 1 305 ? -15.552 -7.441 11.869 1.00 96.00 305 LYS A N 1
ATOM 2389 C CA . LYS A 1 305 ? -15.955 -8.808 12.245 1.00 96.00 305 LYS A CA 1
ATOM 2390 C C . LYS A 1 305 ? -15.076 -9.901 11.619 1.00 96.00 305 LYS A C 1
ATOM 2392 O O . LYS A 1 305 ? -15.563 -10.984 11.307 1.00 96.00 305 LYS A O 1
ATOM 2397 N N . ILE A 1 306 ? -13.786 -9.623 11.453 1.00 96.75 306 ILE A N 1
ATOM 2398 C CA . ILE A 1 306 ? -12.798 -10.581 10.950 1.00 96.75 306 ILE A CA 1
ATOM 2399 C C . ILE A 1 306 ? -12.340 -11.458 12.114 1.00 96.75 306 ILE A C 1
ATOM 2401 O O . ILE A 1 306 ? -11.738 -10.976 13.072 1.00 96.75 306 ILE A O 1
ATOM 2405 N N . THR A 1 307 ? -12.610 -12.757 12.027 1.00 96.62 307 THR A N 1
ATOM 2406 C CA . THR A 1 307 ? -12.338 -13.724 13.105 1.00 96.62 307 THR A CA 1
ATOM 2407 C C . THR A 1 307 ? -11.307 -14.777 12.719 1.00 96.62 307 THR A C 1
ATOM 2409 O O . THR A 1 307 ? -10.728 -15.429 13.588 1.00 96.62 307 THR A O 1
ATOM 2412 N N . THR A 1 308 ? -11.031 -14.929 11.424 1.00 97.31 308 THR A N 1
ATOM 2413 C CA . THR A 1 308 ? -10.115 -15.943 10.896 1.00 97.31 308 THR A CA 1
ATOM 2414 C C . THR A 1 308 ? -8.983 -15.331 10.074 1.00 97.31 308 THR A C 1
ATOM 2416 O O . THR A 1 308 ? -9.087 -14.227 9.540 1.00 97.31 308 THR A O 1
ATOM 2419 N N . TRP A 1 309 ? -7.879 -16.079 9.945 1.00 97.25 309 TRP A N 1
ATOM 2420 C CA . TRP A 1 309 ? -6.781 -15.684 9.059 1.00 97.25 309 TRP A CA 1
ATOM 2421 C C . TRP A 1 309 ? -7.232 -15.592 7.599 1.00 97.25 309 TRP A C 1
ATOM 2423 O O . TRP A 1 309 ? -6.761 -14.713 6.887 1.00 97.25 309 TRP A O 1
ATOM 2433 N N . ASP A 1 310 ? -8.124 -16.476 7.151 1.00 96.62 310 ASP A N 1
ATOM 2434 C CA . ASP A 1 310 ? -8.557 -16.511 5.753 1.00 96.62 310 ASP A CA 1
ATOM 2435 C C . ASP A 1 310 ? -9.366 -15.255 5.391 1.00 96.62 310 ASP A C 1
ATOM 2437 O O . ASP A 1 310 ? -9.097 -14.640 4.362 1.00 96.62 310 ASP A O 1
ATOM 2441 N N . GLU A 1 311 ? -10.258 -14.798 6.278 1.00 96.19 311 GLU A N 1
ATOM 2442 C CA . GLU A 1 311 ? -10.983 -13.523 6.131 1.00 96.19 311 GLU A CA 1
ATOM 2443 C C . GLU A 1 311 ? -10.025 -12.318 6.106 1.00 96.19 311 GLU A C 1
ATOM 2445 O O . GLU A 1 311 ? -10.147 -11.421 5.263 1.00 96.19 311 GLU A O 1
ATOM 2450 N N . LEU A 1 312 ? -9.033 -12.302 7.008 1.00 97.12 312 LEU A N 1
ATOM 2451 C CA . LEU A 1 312 ? -8.003 -11.263 7.011 1.00 97.12 312 LEU A CA 1
ATOM 2452 C C . LEU A 1 312 ? -7.198 -11.293 5.706 1.00 97.12 312 LEU A C 1
ATOM 2454 O O . LEU A 1 312 ? -6.981 -10.256 5.088 1.00 97.12 312 LEU A O 1
ATOM 2458 N N . SER A 1 313 ? -6.759 -12.473 5.275 1.00 96.31 313 SER A N 1
ATOM 2459 C CA . SER A 1 313 ? -5.954 -12.657 4.070 1.00 96.31 313 SER A CA 1
ATOM 2460 C C . SER A 1 313 ? -6.713 -12.216 2.819 1.00 96.31 313 SER A C 1
ATOM 2462 O O . SER A 1 313 ? -6.154 -11.466 2.020 1.00 96.31 313 SER A O 1
ATOM 2464 N N . GLU A 1 314 ? -7.992 -12.576 2.684 1.00 94.50 314 GLU A N 1
ATOM 2465 C CA . GLU A 1 314 ? -8.853 -12.106 1.591 1.00 94.50 314 GLU A CA 1
ATOM 2466 C C . GLU A 1 314 ? -8.944 -10.571 1.581 1.00 94.50 314 GLU A C 1
ATOM 2468 O O . GLU A 1 314 ? -8.793 -9.935 0.532 1.00 94.50 314 GLU A O 1
ATOM 2473 N N . THR A 1 315 ? -9.083 -9.964 2.764 1.00 95.44 315 THR A N 1
ATOM 2474 C CA . THR A 1 315 ? -9.107 -8.505 2.917 1.00 95.44 315 THR A CA 1
ATOM 2475 C C . THR A 1 315 ? -7.791 -7.885 2.458 1.00 95.44 315 THR A C 1
ATOM 2477 O O . THR A 1 315 ? -7.796 -6.986 1.617 1.00 95.44 315 THR A O 1
ATOM 2480 N N . LEU A 1 316 ? -6.649 -8.394 2.924 1.00 96.94 316 LEU A N 1
ATOM 2481 C CA . LEU A 1 316 ? -5.325 -7.895 2.543 1.00 96.94 316 LEU A CA 1
ATOM 2482 C C . LEU A 1 316 ? -5.048 -8.069 1.039 1.00 96.94 316 LEU A C 1
ATOM 2484 O O . LEU A 1 316 ? -4.453 -7.184 0.420 1.00 96.94 316 LEU A O 1
ATOM 2488 N N . 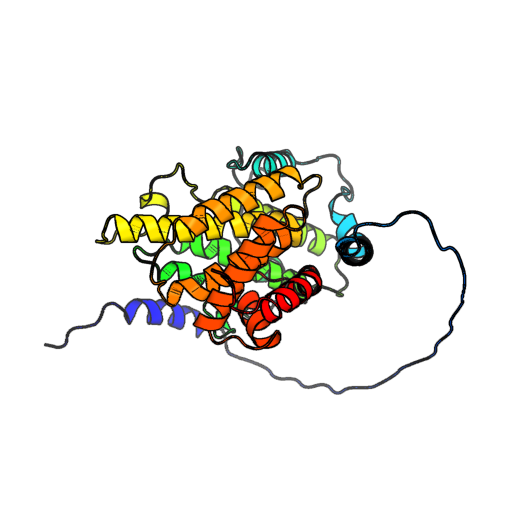GLN A 1 317 ? -5.520 -9.160 0.429 1.00 95.81 317 GLN A N 1
ATOM 2489 C CA . GLN A 1 317 ? -5.381 -9.440 -1.005 1.00 95.81 317 GLN A CA 1
ATOM 2490 C C . GLN A 1 317 ? -6.213 -8.524 -1.910 1.00 95.81 317 GLN A C 1
ATOM 2492 O O . GLN A 1 317 ? -5.879 -8.395 -3.093 1.00 95.81 317 GLN A O 1
ATOM 2497 N N . SER A 1 318 ? -7.257 -7.874 -1.383 1.00 94.69 318 SER A N 1
ATOM 2498 C CA . SER A 1 318 ? -7.980 -6.814 -2.103 1.00 94.69 318 SER A CA 1
ATOM 2499 C C . SER A 1 318 ? -7.146 -5.536 -2.269 1.00 94.69 318 SER A C 1
ATOM 2501 O O . SER A 1 318 ? -7.327 -4.784 -3.231 1.00 94.69 318 SER A O 1
ATOM 2503 N N . PHE A 1 319 ? -6.171 -5.332 -1.379 1.00 96.94 319 PHE A N 1
ATOM 2504 C CA . PHE A 1 319 ? -5.134 -4.309 -1.468 1.00 96.94 319 PHE A CA 1
ATOM 2505 C C . PHE A 1 319 ? -3.874 -4.896 -2.117 1.00 96.94 319 PHE A C 1
ATOM 2507 O O . PHE A 1 319 ? -3.952 -5.638 -3.095 1.00 96.94 319 PHE A O 1
ATOM 2514 N N . ALA A 1 320 ? -2.686 -4.515 -1.654 1.00 96.81 320 ALA A N 1
ATOM 2515 C CA . ALA A 1 320 ? -1.431 -5.082 -2.115 1.00 96.81 320 ALA A CA 1
ATOM 2516 C C . ALA A 1 320 ? -0.956 -6.138 -1.112 1.00 96.81 320 ALA A C 1
ATOM 2518 O O . ALA A 1 320 ? -0.551 -5.806 0.001 1.00 96.81 320 ALA A O 1
ATOM 2519 N N . TRP A 1 321 ? -0.996 -7.406 -1.516 1.00 97.00 321 TRP A N 1
ATOM 2520 C CA . TRP A 1 321 ? -0.520 -8.526 -0.706 1.00 97.00 321 TRP A CA 1
ATOM 2521 C C . TRP A 1 321 ? 0.046 -9.626 -1.604 1.00 97.00 321 TRP A C 1
ATOM 2523 O O . TRP A 1 321 ? -0.610 -10.079 -2.546 1.00 97.00 321 TRP A O 1
ATOM 2533 N N . LEU A 1 322 ? 1.294 -10.012 -1.343 1.00 96.00 322 LEU A N 1
ATOM 2534 C CA . LEU A 1 322 ? 2.013 -11.057 -2.059 1.00 96.00 322 LEU A CA 1
ATOM 2535 C C . LEU A 1 322 ? 2.214 -12.232 -1.106 1.00 96.00 322 LEU A C 1
ATOM 2537 O O . LEU A 1 322 ? 3.133 -12.212 -0.288 1.00 96.00 322 LEU A O 1
ATOM 2541 N N . ASP A 1 323 ? 1.366 -13.247 -1.236 1.00 93.38 323 ASP A N 1
ATOM 2542 C CA . ASP A 1 323 ? 1.258 -14.368 -0.297 1.00 93.38 323 ASP A CA 1
ATOM 2543 C C . ASP A 1 323 ? 2.630 -14.996 -0.004 1.00 93.38 323 ASP A C 1
ATOM 2545 O O . ASP A 1 323 ? 3.028 -15.161 1.148 1.00 93.38 323 ASP A O 1
ATOM 2549 N N . CYS A 1 324 ? 3.426 -15.243 -1.050 1.00 89.25 324 CYS A N 1
ATOM 2550 C CA . CYS A 1 324 ? 4.740 -15.876 -0.911 1.00 89.25 324 CYS A CA 1
ATOM 2551 C C . CYS A 1 324 ? 5.789 -15.033 -0.163 1.00 89.25 324 CYS A C 1
ATOM 2553 O O . CYS A 1 324 ? 6.788 -15.589 0.288 1.00 89.25 324 CYS A O 1
ATOM 2555 N N . ALA A 1 325 ? 5.589 -13.719 -0.043 1.00 90.12 325 ALA A N 1
ATOM 2556 C CA . ALA A 1 325 ? 6.490 -12.813 0.666 1.00 90.12 325 ALA A CA 1
ATOM 2557 C C . ALA A 1 325 ? 5.949 -12.380 2.035 1.00 90.12 325 ALA A C 1
ATOM 2559 O O . ALA A 1 325 ? 6.735 -12.039 2.918 1.00 90.12 325 ALA A O 1
ATOM 2560 N N . SER A 1 326 ? 4.626 -12.344 2.199 1.00 94.44 326 SER A N 1
ATOM 2561 C CA . SER A 1 326 ? 3.978 -11.653 3.316 1.00 94.44 326 SER A CA 1
ATOM 2562 C C . SER A 1 326 ? 3.229 -12.582 4.273 1.00 94.44 326 SER A C 1
ATOM 2564 O O . SER A 1 326 ? 3.081 -12.219 5.438 1.00 94.44 326 SER A O 1
ATOM 2566 N N . ASP A 1 327 ? 2.813 -13.784 3.854 1.00 94.88 327 ASP A N 1
ATOM 2567 C CA . ASP A 1 327 ? 1.961 -14.655 4.679 1.00 94.88 327 ASP A CA 1
ATOM 2568 C C . ASP A 1 327 ? 2.612 -15.104 5.984 1.00 94.88 327 ASP A C 1
ATOM 2570 O O . ASP A 1 327 ? 1.944 -15.143 7.010 1.00 94.88 327 ASP A O 1
ATOM 2574 N N . GLU A 1 328 ? 3.898 -15.461 5.971 1.00 94.75 328 GLU A N 1
ATOM 2575 C CA . GLU A 1 328 ? 4.587 -15.927 7.183 1.00 94.75 328 GLU A CA 1
ATOM 2576 C C . GLU A 1 328 ? 4.593 -14.831 8.258 1.00 94.75 328 GLU A C 1
ATOM 2578 O O . GLU A 1 328 ? 4.153 -15.050 9.389 1.00 94.75 328 GLU A O 1
ATOM 2583 N N . ALA A 1 329 ? 5.018 -13.623 7.881 1.00 94.94 329 ALA A N 1
ATOM 2584 C CA . ALA A 1 329 ? 5.043 -12.474 8.777 1.00 94.94 329 ALA A CA 1
ATOM 2585 C C . ALA A 1 329 ? 3.627 -12.026 9.179 1.00 94.94 329 ALA A C 1
ATOM 2587 O O . ALA A 1 329 ? 3.390 -11.696 10.341 1.00 94.94 329 ALA A O 1
ATOM 2588 N N . GLY A 1 330 ? 2.674 -12.064 8.244 1.00 96.75 330 GLY A N 1
ATOM 2589 C CA . GLY A 1 330 ? 1.270 -11.755 8.501 1.00 96.75 330 GLY A CA 1
ATOM 2590 C C . GLY A 1 330 ? 0.630 -12.717 9.499 1.00 96.75 330 GLY A C 1
ATOM 2591 O O . GLY A 1 330 ? 0.013 -12.263 10.456 1.00 96.75 330 GLY A O 1
ATOM 2592 N N . LYS A 1 331 ? 0.840 -14.031 9.355 1.00 97.56 331 LYS A N 1
ATOM 2593 C CA . LYS A 1 331 ? 0.344 -15.055 10.294 1.00 97.56 331 LYS A CA 1
ATOM 2594 C C . LYS A 1 331 ? 0.978 -14.928 11.676 1.00 97.56 331 LYS A C 1
ATOM 2596 O O . LYS A 1 331 ? 0.304 -15.138 12.688 1.00 97.56 331 LYS A O 1
ATOM 2601 N N . ALA A 1 332 ? 2.258 -14.563 11.735 1.00 96.44 332 ALA A N 1
ATOM 2602 C CA . ALA A 1 332 ? 2.939 -14.297 12.997 1.00 96.44 332 ALA A CA 1
ATOM 2603 C C . ALA A 1 332 ? 2.343 -13.077 13.720 1.00 96.44 332 ALA A C 1
ATOM 2605 O O . ALA A 1 332 ? 2.111 -13.139 14.927 1.00 96.44 332 ALA A O 1
ATOM 2606 N N . LEU A 1 333 ? 2.047 -11.993 12.992 1.00 96.50 333 LEU A N 1
ATOM 2607 C CA . LEU A 1 333 ? 1.363 -10.824 13.550 1.00 96.50 333 LEU A CA 1
ATOM 2608 C C . LEU A 1 333 ? -0.085 -11.160 13.942 1.00 96.50 333 LEU A C 1
ATOM 2610 O O . LEU A 1 333 ? -0.519 -10.811 15.033 1.00 96.50 333 LEU A O 1
ATOM 2614 N N . TRP A 1 334 ? -0.810 -11.904 13.103 1.00 97.56 334 TRP A N 1
ATOM 2615 C CA . TRP A 1 334 ? -2.171 -12.369 13.379 1.00 97.56 334 TRP A CA 1
ATOM 2616 C C . TRP A 1 334 ? -2.264 -13.187 14.663 1.00 97.56 334 TRP A C 1
ATOM 2618 O O . TRP A 1 334 ? -3.163 -12.974 15.470 1.00 97.56 334 TRP A O 1
ATOM 2628 N N . SER A 1 335 ? -1.298 -14.072 14.907 1.00 97.19 335 SER A N 1
ATOM 2629 C CA . SER A 1 335 ? -1.233 -14.827 16.161 1.00 97.19 335 SER A CA 1
ATOM 2630 C C . SER A 1 335 ? -1.132 -13.896 17.377 1.00 97.19 335 SER A C 1
ATOM 2632 O O . SER A 1 335 ? -1.768 -14.149 18.393 1.00 97.19 335 SER A O 1
ATOM 2634 N N . GLN A 1 336 ? -0.396 -12.783 17.273 1.00 96.31 336 GLN A N 1
ATOM 2635 C CA . GLN A 1 336 ? -0.337 -11.770 18.336 1.00 96.31 336 GLN A CA 1
ATOM 2636 C C . GLN A 1 336 ? -1.658 -11.007 18.468 1.00 96.31 336 GLN A C 1
ATOM 2638 O O . GLN A 1 336 ? -2.104 -10.768 19.587 1.00 96.31 336 GLN A O 1
ATOM 2643 N N . ILE A 1 337 ? -2.301 -10.671 17.344 1.00 96.69 337 ILE A N 1
ATOM 2644 C CA . ILE A 1 337 ? -3.625 -10.032 17.322 1.00 96.69 337 ILE A CA 1
ATOM 2645 C C . ILE A 1 337 ? -4.640 -10.906 18.046 1.00 96.69 337 ILE A C 1
ATOM 2647 O O . ILE A 1 337 ? -5.389 -10.374 18.845 1.00 96.69 337 ILE A O 1
ATOM 2651 N N . GLN A 1 338 ? -4.629 -12.224 17.837 1.00 94.56 338 GLN A N 1
ATOM 2652 C CA . GLN A 1 338 ? -5.539 -13.153 18.512 1.00 94.56 338 GLN A CA 1
ATOM 2653 C C . GLN A 1 338 ? -5.272 -13.255 20.022 1.00 94.56 338 GLN A C 1
ATOM 2655 O O . GLN A 1 338 ? -6.218 -13.347 20.803 1.00 94.56 338 GLN A O 1
ATOM 2660 N N . LEU A 1 339 ? -4.007 -13.162 20.444 1.00 91.75 339 LEU A N 1
ATOM 2661 C CA . LEU A 1 339 ? -3.585 -13.247 21.850 1.00 91.75 339 LEU A CA 1
ATOM 2662 C C . LEU A 1 339 ? -3.695 -11.929 22.636 1.00 91.75 339 LEU A C 1
ATOM 2664 O O . LEU A 1 339 ? -3.592 -11.938 23.858 1.00 91.75 339 LEU A O 1
ATOM 2668 N N . CYS A 1 340 ? -3.855 -10.790 21.962 1.00 83.50 340 CYS A N 1
ATOM 2669 C CA . CYS A 1 340 ? -3.938 -9.465 22.581 1.00 83.50 340 CYS A CA 1
ATOM 2670 C C . CYS A 1 340 ? -5.281 -9.244 23.307 1.00 83.50 340 CYS A C 1
ATOM 2672 O O . CYS A 1 340 ? -6.107 -8.483 22.802 1.00 83.50 340 CYS A O 1
ATOM 2674 N N . ASP A 1 341 ? -5.581 -9.973 24.384 1.00 64.12 341 ASP A N 1
ATOM 2675 C CA . ASP A 1 341 ? -6.851 -9.828 25.111 1.00 64.12 341 ASP A CA 1
ATOM 2676 C C . ASP A 1 341 ? -7.153 -8.341 25.359 1.00 64.12 341 ASP A C 1
ATOM 2678 O O . ASP A 1 341 ? -6.249 -7.585 25.722 1.00 64.12 341 ASP A O 1
ATOM 2682 N N . GLY A 1 342 ? -8.405 -7.913 25.154 1.00 56.56 342 GLY A N 1
ATOM 2683 C CA . GLY A 1 342 ? -8.867 -6.514 25.252 1.00 56.56 342 GLY A CA 1
ATOM 2684 C C . GLY A 1 342 ? -8.751 -5.870 26.645 1.00 56.56 342 GLY A C 1
ATOM 2685 O O . GLY A 1 342 ? -9.456 -4.919 26.960 1.00 56.56 342 GLY A O 1
ATOM 2686 N N . SER A 1 343 ? -7.870 -6.392 27.492 1.00 44.62 343 SER A N 1
ATOM 2687 C CA . SER A 1 343 ? -7.661 -6.057 28.891 1.00 44.62 343 SER A CA 1
ATOM 2688 C C . SER A 1 343 ? -6.385 -5.232 29.064 1.00 44.62 343 SER A C 1
ATOM 2690 O O . SER A 1 343 ? -5.439 -5.687 29.701 1.00 44.62 343 SER A O 1
ATOM 2692 N N . THR A 1 344 ? -6.308 -4.041 28.468 1.00 44.81 344 THR A N 1
ATOM 2693 C CA . THR A 1 344 ? -5.514 -2.906 28.996 1.00 44.81 344 THR A CA 1
ATOM 2694 C C . THR A 1 344 ? -5.745 -1.656 28.144 1.00 44.81 344 THR A C 1
ATOM 2696 O O . THR A 1 344 ? -5.108 -1.477 27.105 1.00 44.81 344 THR A O 1
ATOM 2699 N N . ILE A 1 345 ? -6.657 -0.782 28.576 1.00 36.91 345 ILE A N 1
ATOM 2700 C CA . ILE A 1 345 ? -6.399 0.434 29.377 1.00 36.91 345 ILE A CA 1
ATOM 2701 C C . ILE A 1 345 ? -7.722 0.855 30.020 1.00 36.91 345 ILE A C 1
ATOM 2703 O O . ILE A 1 345 ? -8.745 0.844 29.301 1.00 36.91 345 ILE A O 1
#

Sequence (345 aa):
MNGNNPHDDIIDDILLSSSRWNSTAAVSFNLSTGRPSNTSFHNEAACLLSNSTAWLGLSACMLHFRRCFFFFFYPVGGNSCHPIRSGLVVAVNADCKPAFPLIYPDGKPFVYRAPLQALAVRQPPRHVTLRNFGFQQLALLHPPVKGTIIRVFLDLTEMTQALQYLAGQPCGSRLLTLIGDTRSNIMHRLCSLPDQTDRPTSIFHKRTCTAEDQARATTVYIISRKTALLYSAHVVLPLPQTSLIRRKMTLEIHEYMLLLKGQRPEAELEILLWCSIVAGICADAMLAIQSWFVREARELCDGLKITTWDELSETLQSFAWLDCASDEAGKALWSQIQLCDGSTI